Protein AF-A0A355C7C3-F1 (afdb_monomer)

Foldseek 3Di:
DDAAQDPPPLAAAFDVVQLVVQVVCCVPQPVDLQHHWYAAQAVVSRFYWDCDPPVDTHSQWTARFDFDFDADPVRDTDTDDGQRRHPPHDTDHPVPRDDPVSVSNVADDLDKDWPAKDKDKDWDDQVVVVVVVFRTKMKMKMKGRADMDDPPVVVVDNLVPQWDDPPPPDIDHRHRDPPPDDRDIDMDMDMDTDD

Nearest PDB structures (foldseek):
  5fq6-assembly2_B  TM=5.966E-01  e=3.558E-04  Bacteroides thetaiotaomicron
  5fq8-assembly1_B  TM=5.909E-01  e=5.155E-04  Bacteroides thetaiotaomicron
  5fq6-assembly2_I  TM=6.383E-01  e=1.151E-03  Bacteroides thetaiotaomicron
  5fq7-assembly1_D  TM=5.916E-01  e=1.151E-03  Bacteroides thetaiotaomicron
  8a9y-assembly1_I  TM=7.961E-01  e=2.377E-02  Bacteroides thetaiotaomicron VPI-5482

Secondary structure (DSSP, 8-state):
---BPPPTTSSSS--HHHHHHHHHTHHHHTS-SS---EE-SSGGGTPEEE-TTTSS-EEEEEE--EEEEEE-TTS-EEEEEEESSSTT---EEGGG---TT-TGGG-----EEEEEEEEEEEE--HHHHGGGT-SEEEEEEEEEEEEEEETTGGG---GGG-EEE-STT-EEET--SS--------EEEEEEEE-

Structure (mmCIF, N/CA/C/O backbone):
data_AF-A0A355C7C3-F1
#
_entry.id   AF-A0A355C7C3-F1
#
loop_
_atom_site.group_PDB
_atom_site.id
_atom_site.type_symbol
_atom_site.label_atom_id
_atom_site.label_alt_id
_atom_site.label_comp_id
_atom_site.label_asym_id
_atom_site.label_entity_id
_atom_site.label_seq_id
_atom_site.pdbx_PDB_ins_code
_atom_site.Cartn_x
_atom_site.Cartn_y
_atom_site.Cartn_z
_atom_site.occupancy
_atom_site.B_iso_or_equiv
_atom_site.auth_seq_id
_atom_site.auth_comp_id
_atom_site.auth_asym_id
_atom_site.auth_atom_id
_atom_site.pdbx_PDB_model_num
ATOM 1 N N . ASN A 1 1 ? 4.429 -3.741 -0.886 1.00 50.81 1 ASN A N 1
ATOM 2 C CA . ASN A 1 1 ? 5.100 -3.314 -2.133 1.00 50.81 1 ASN A CA 1
ATOM 3 C C . ASN A 1 1 ? 6.591 -3.566 -2.025 1.00 50.81 1 ASN A C 1
ATOM 5 O O . ASN A 1 1 ? 7.264 -2.782 -1.376 1.00 50.81 1 ASN A O 1
ATOM 9 N N . GLN A 1 2 ? 7.104 -4.678 -2.563 1.00 64.31 2 GLN A N 1
ATOM 10 C CA . GLN A 1 2 ? 8.558 -4.898 -2.608 1.00 64.31 2 GLN A CA 1
ATOM 11 C C . GLN A 1 2 ? 9.075 -4.421 -3.961 1.00 64.31 2 GLN A C 1
ATOM 13 O O . GLN A 1 2 ? 8.613 -4.917 -4.988 1.00 64.31 2 GLN A O 1
ATOM 18 N N . LEU A 1 3 ? 9.995 -3.464 -3.931 1.00 75.81 3 L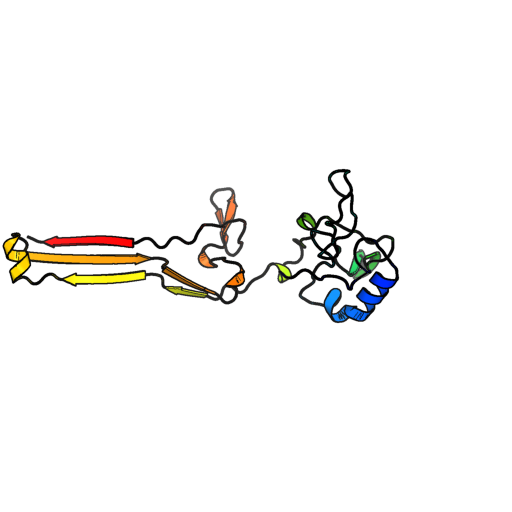EU A N 1
ATOM 19 C CA . LEU A 1 3 ? 10.804 -3.036 -5.068 1.00 75.81 3 LEU A CA 1
ATOM 20 C C . LEU A 1 3 ? 11.599 -4.208 -5.650 1.00 75.81 3 LEU A C 1
ATOM 22 O O . LEU A 1 3 ? 11.966 -5.125 -4.910 1.00 75.81 3 LEU A O 1
ATOM 26 N N . VAL A 1 4 ? 11.878 -4.169 -6.954 1.00 89.38 4 VAL A N 1
ATOM 27 C CA . VAL A 1 4 ? 12.807 -5.117 -7.574 1.00 89.38 4 VAL A CA 1
ATOM 28 C C . VAL A 1 4 ? 14.199 -4.507 -7.526 1.00 89.38 4 VAL A C 1
ATOM 30 O O . VAL A 1 4 ? 14.510 -3.582 -8.275 1.00 89.38 4 VAL A O 1
ATOM 33 N N . ILE A 1 5 ? 15.032 -5.030 -6.631 1.00 92.31 5 ILE A N 1
ATOM 34 C CA . ILE A 1 5 ? 16.433 -4.625 -6.535 1.00 92.31 5 ILE A CA 1
ATOM 35 C C . ILE A 1 5 ? 17.199 -5.354 -7.651 1.00 92.31 5 ILE A C 1
ATOM 37 O O . ILE A 1 5 ? 17.143 -6.587 -7.704 1.00 92.31 5 ILE A O 1
ATOM 41 N N . PRO A 1 6 ? 17.870 -4.632 -8.566 1.00 92.00 6 PRO A N 1
ATOM 42 C CA . PRO A 1 6 ? 18.713 -5.252 -9.578 1.00 92.00 6 PRO A CA 1
ATOM 43 C C . PRO A 1 6 ? 19.909 -5.964 -8.917 1.00 92.00 6 PRO A C 1
ATOM 45 O O . PRO A 1 6 ? 20.328 -5.566 -7.830 1.00 92.00 6 PRO A O 1
ATOM 48 N N . PRO A 1 7 ? 20.494 -6.990 -9.558 1.00 93.38 7 PRO A N 1
ATOM 49 C CA . PRO A 1 7 ? 21.712 -7.628 -9.069 1.00 93.38 7 PRO A CA 1
ATOM 50 C C . PRO A 1 7 ? 22.850 -6.631 -8.826 1.00 93.38 7 PRO A C 1
ATOM 52 O O . PRO A 1 7 ? 22.940 -5.596 -9.496 1.00 93.38 7 PRO A O 1
ATOM 55 N N . ASP A 1 8 ? 23.755 -6.986 -7.913 1.00 89.75 8 ASP A N 1
ATOM 56 C CA . ASP A 1 8 ? 24.929 -6.176 -7.591 1.00 89.75 8 ASP A CA 1
ATOM 57 C C . ASP A 1 8 ? 25.694 -5.772 -8.861 1.00 89.75 8 ASP A C 1
ATOM 59 O O . ASP A 1 8 ? 26.008 -6.595 -9.723 1.00 89.75 8 ASP A O 1
ATOM 63 N N . GLY A 1 9 ? 25.984 -4.475 -8.983 1.00 88.38 9 GLY A N 1
ATOM 64 C CA . GLY A 1 9 ? 26.670 -3.900 -10.144 1.00 88.38 9 GLY A CA 1
ATOM 65 C C . GLY A 1 9 ? 25.771 -3.539 -11.334 1.00 88.38 9 GLY A C 1
ATOM 66 O O . GLY A 1 9 ? 26.263 -2.908 -12.266 1.00 88.38 9 GLY A O 1
ATOM 67 N N . LEU A 1 10 ? 24.473 -3.869 -11.306 1.00 92.94 10 LEU A N 1
ATOM 68 C CA . LEU A 1 10 ? 23.498 -3.470 -12.338 1.00 92.94 10 LEU A CA 1
ATOM 69 C C . LEU A 1 10 ? 22.607 -2.283 -11.924 1.00 92.94 10 LEU A C 1
ATOM 71 O O . LEU A 1 10 ? 21.737 -1.862 -12.691 1.00 92.94 10 LEU A O 1
ATOM 75 N N . GLY A 1 11 ? 22.808 -1.746 -10.719 1.00 90.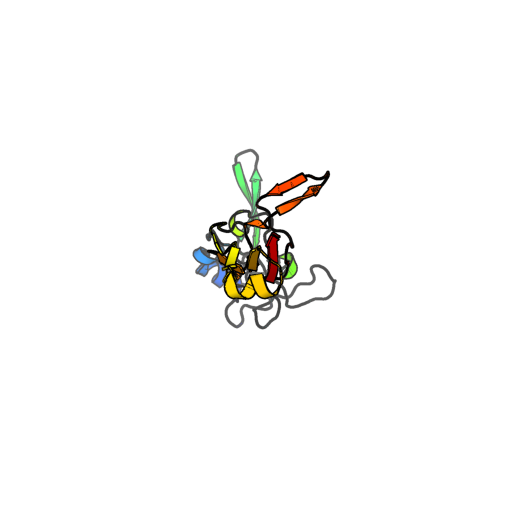62 11 GLY A N 1
ATOM 76 C CA . GLY A 1 11 ? 22.185 -0.509 -10.244 1.00 90.62 11 GLY A CA 1
ATOM 77 C C . GLY A 1 11 ? 22.973 0.750 -10.625 1.00 90.62 11 GLY A C 1
ATOM 78 O O . GLY A 1 11 ? 24.122 0.691 -11.064 1.00 90.62 11 GLY A O 1
ATOM 79 N N . GLY A 1 12 ? 22.364 1.917 -10.422 1.00 91.56 12 GLY A N 1
ATOM 80 C CA . GLY A 1 12 ? 23.038 3.213 -10.534 1.00 91.56 12 GLY A CA 1
ATOM 81 C C . GLY A 1 12 ? 23.012 3.837 -11.927 1.00 91.56 12 GLY A C 1
ATOM 82 O O . GLY A 1 12 ? 22.636 4.999 -12.045 1.00 91.56 12 GLY A O 1
ATOM 83 N N . ASN A 1 13 ? 23.361 3.097 -12.982 1.00 92.88 13 ASN A N 1
ATOM 84 C CA . ASN A 1 13 ? 23.416 3.623 -14.353 1.00 92.88 13 ASN A CA 1
ATOM 85 C C . ASN A 1 13 ? 22.854 2.631 -15.387 1.00 92.88 13 ASN A C 1
ATOM 87 O O . ASN A 1 13 ? 22.881 1.421 -15.144 1.00 92.88 13 ASN A O 1
ATOM 91 N N . PRO A 1 14 ? 22.376 3.114 -16.551 1.00 94.56 14 PRO A N 1
ATOM 92 C CA . PRO A 1 14 ? 21.970 2.238 -17.643 1.00 94.56 14 PRO A CA 1
ATOM 93 C C . PRO A 1 14 ? 23.138 1.392 -18.1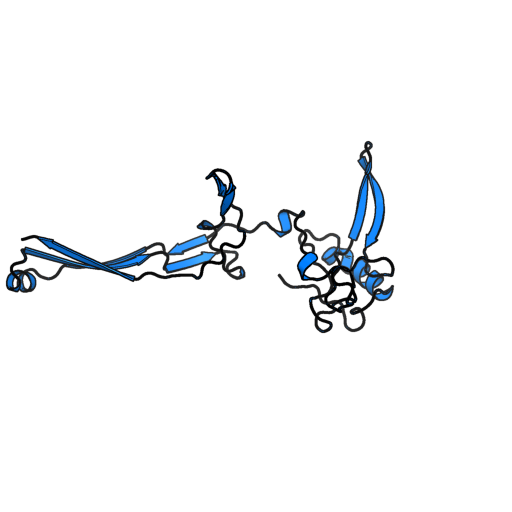56 1.00 94.56 14 PRO A C 1
ATOM 95 O O . PRO A 1 14 ? 24.272 1.861 -18.256 1.00 94.56 14 PRO A O 1
ATOM 98 N N . SER A 1 15 ? 22.859 0.144 -18.531 1.00 96.12 15 SER A N 1
ATOM 99 C CA . SER A 1 15 ? 23.856 -0.742 -19.134 1.00 96.12 15 SER A CA 1
ATOM 100 C C . SER A 1 15 ? 23.219 -1.829 -19.997 1.00 96.12 15 SER A C 1
ATOM 102 O O . SER A 1 15 ? 22.072 -2.228 -19.789 1.00 96.12 15 SER A O 1
ATOM 104 N N . ASN A 1 16 ? 23.983 -2.358 -20.956 1.00 96.81 16 ASN A N 1
ATOM 105 C CA . ASN A 1 16 ? 23.535 -3.512 -21.742 1.00 96.81 16 ASN A CA 1
ATOM 106 C C . ASN A 1 16 ? 23.381 -4.766 -20.868 1.00 96.81 16 ASN A C 1
ATOM 108 O O . ASN A 1 16 ? 22.451 -5.532 -21.074 1.00 96.81 16 ASN A O 1
ATOM 112 N N . ALA A 1 17 ? 24.219 -4.927 -19.839 1.00 96.69 17 ALA A N 1
ATOM 113 C CA . ALA A 1 17 ? 24.095 -6.032 -18.891 1.00 96.69 17 ALA A CA 1
ATOM 114 C C . ALA A 1 17 ? 22.775 -5.978 -18.102 1.00 96.69 17 ALA A C 1
ATOM 116 O O . ALA A 1 17 ? 22.152 -7.014 -17.873 1.00 96.69 17 ALA A O 1
ATOM 117 N N . LEU A 1 18 ? 22.311 -4.776 -17.734 1.00 96.38 18 LEU A N 1
ATOM 118 C CA . LEU A 1 18 ? 21.000 -4.594 -17.114 1.00 96.38 18 LEU A CA 1
ATOM 119 C C . LEU A 1 18 ? 19.872 -4.974 -18.080 1.00 96.38 18 LEU A C 1
ATOM 121 O O . LEU A 1 18 ? 18.968 -5.703 -17.680 1.00 96.38 18 LEU A O 1
ATOM 125 N N . ARG A 1 19 ? 19.952 -4.552 -19.349 1.00 96.25 19 ARG A N 1
ATOM 126 C CA . ARG A 1 19 ? 19.000 -4.974 -20.391 1.00 96.25 19 ARG A CA 1
ATOM 127 C C . ARG A 1 19 ? 18.946 -6.486 -20.534 1.00 96.25 19 ARG A C 1
ATOM 129 O O . ARG A 1 19 ? 17.859 -7.055 -20.539 1.00 96.25 19 ARG A O 1
ATOM 136 N N . ASP A 1 20 ? 20.097 -7.132 -20.647 1.00 97.12 20 ASP A N 1
ATOM 137 C CA . ASP A 1 20 ? 20.162 -8.578 -20.839 1.00 97.12 20 ASP A CA 1
ATOM 138 C C . ASP A 1 20 ? 19.590 -9.317 -19.625 1.00 97.12 20 ASP A C 1
ATOM 140 O O . ASP A 1 20 ? 18.855 -10.289 -19.787 1.00 97.12 20 ASP A O 1
ATOM 144 N N . TRP A 1 21 ? 19.834 -8.811 -18.412 1.00 96.56 21 TRP A N 1
ATOM 145 C CA . TRP A 1 21 ? 19.204 -9.330 -17.201 1.00 96.56 21 TRP A CA 1
ATOM 146 C C . TRP A 1 21 ? 17.683 -9.131 -17.201 1.00 96.56 21 TRP A C 1
ATOM 148 O O . TRP A 1 21 ? 16.952 -10.073 -16.894 1.00 96.56 21 TRP A O 1
ATOM 158 N N . VAL A 1 22 ? 17.188 -7.950 -17.580 1.00 95.94 22 VAL A N 1
ATOM 159 C CA . VAL A 1 22 ? 15.746 -7.679 -17.678 1.00 95.94 22 VAL A CA 1
ATOM 160 C C . VAL A 1 22 ? 15.080 -8.636 -18.665 1.00 95.94 22 VAL A C 1
ATOM 162 O O . VAL A 1 22 ? 14.062 -9.242 -18.339 1.00 95.94 22 VAL A O 1
ATOM 165 N N . VAL A 1 23 ? 15.671 -8.817 -19.848 1.00 95.75 23 VAL A N 1
ATOM 166 C CA . VAL A 1 23 ? 15.155 -9.719 -20.888 1.00 95.75 23 VAL A CA 1
ATOM 167 C C . VAL A 1 23 ? 15.220 -11.179 -20.435 1.00 95.75 23 VAL A C 1
ATOM 169 O O . VAL A 1 23 ? 14.262 -11.922 -20.634 1.00 95.75 23 VAL A O 1
ATOM 172 N N . ALA A 1 24 ? 16.299 -11.591 -19.764 1.00 96.75 24 ALA A N 1
ATOM 173 C CA . ALA A 1 24 ? 16.417 -12.934 -19.196 1.00 96.75 24 ALA A CA 1
ATOM 174 C C . ALA A 1 24 ? 15.372 -13.222 -18.102 1.00 96.75 24 ALA A C 1
ATOM 176 O O . ALA A 1 24 ? 15.080 -14.382 -17.828 1.00 96.75 24 ALA A O 1
ATOM 177 N N . ASN A 1 25 ? 14.795 -12.179 -17.497 1.00 95.56 25 ASN A N 1
ATOM 178 C CA . ASN A 1 25 ? 13.756 -12.266 -16.470 1.00 95.56 25 ASN A CA 1
ATOM 179 C C . ASN A 1 25 ? 12.411 -11.687 -16.954 1.00 95.56 25 ASN A C 1
ATOM 181 O O . ASN A 1 25 ? 11.589 -11.258 -16.140 1.00 95.56 25 ASN A O 1
ATOM 185 N N . ALA A 1 26 ? 12.170 -11.670 -18.271 1.00 93.88 26 ALA A N 1
ATOM 186 C CA . ALA A 1 26 ? 11.008 -11.017 -18.872 1.00 93.88 26 ALA A CA 1
ATOM 187 C C . ALA A 1 26 ? 9.668 -11.539 -18.333 1.00 93.88 26 ALA A C 1
ATOM 189 O O . ALA A 1 26 ? 8.758 -10.742 -18.119 1.00 93.88 26 ALA A O 1
ATOM 190 N N . ASP A 1 27 ? 9.553 -12.834 -18.030 1.00 93.00 27 ASP A N 1
ATOM 191 C CA . ASP A 1 27 ? 8.328 -13.414 -17.459 1.00 93.00 27 ASP A CA 1
ATOM 192 C C . ASP A 1 27 ? 7.938 -12.759 -16.125 1.00 93.00 27 ASP A C 1
ATOM 194 O O . ASP A 1 27 ? 6.761 -12.538 -15.845 1.00 93.00 27 ASP A O 1
ATOM 198 N N . ALA A 1 28 ? 8.932 -12.404 -15.307 1.00 90.12 28 ALA A N 1
ATOM 199 C CA . ALA A 1 28 ? 8.718 -11.795 -14.000 1.00 90.12 28 ALA A CA 1
ATOM 200 C C . ALA A 1 28 ? 8.646 -10.262 -14.049 1.00 90.12 28 ALA A C 1
ATOM 202 O O . ALA A 1 28 ? 8.030 -9.662 -13.169 1.00 90.12 28 ALA A O 1
ATOM 203 N N . LEU A 1 29 ? 9.293 -9.630 -15.034 1.00 90.94 29 LEU A N 1
ATOM 204 C CA . LEU A 1 29 ? 9.489 -8.175 -15.074 1.00 90.94 29 LEU A CA 1
ATOM 205 C C . LEU A 1 29 ? 8.655 -7.453 -16.136 1.00 90.94 29 LEU A C 1
ATOM 207 O O . LEU A 1 29 ? 8.331 -6.286 -15.943 1.00 90.94 29 LEU A O 1
ATOM 211 N N . ILE A 1 30 ? 8.316 -8.124 -17.239 1.00 90.62 30 ILE A N 1
ATOM 212 C CA . ILE A 1 30 ? 7.638 -7.535 -18.404 1.00 90.62 30 ILE A CA 1
ATOM 213 C C . ILE A 1 30 ? 6.272 -8.194 -18.625 1.00 90.62 30 ILE A C 1
ATOM 215 O O . ILE A 1 30 ? 5.271 -7.497 -18.745 1.00 90.62 30 ILE A O 1
ATOM 219 N N . PHE A 1 31 ? 6.206 -9.527 -18.654 1.00 89.25 31 PHE A N 1
ATOM 220 C CA . PHE A 1 31 ? 4.977 -10.284 -18.951 1.00 89.25 31 PHE A CA 1
ATOM 221 C C . PHE A 1 31 ? 4.150 -10.630 -17.703 1.00 89.25 31 PHE A C 1
ATOM 223 O O . PHE A 1 31 ? 3.266 -11.483 -17.743 1.00 89.25 31 PHE A O 1
ATOM 230 N N . THR A 1 32 ? 4.444 -9.973 -16.583 1.00 84.44 32 THR A N 1
ATOM 231 C CA . THR A 1 32 ? 3.767 -10.181 -15.304 1.00 84.44 32 THR A CA 1
ATOM 232 C C . THR A 1 32 ? 2.481 -9.358 -15.204 1.00 84.44 32 THR A C 1
ATOM 234 O O . THR A 1 32 ? 2.432 -8.205 -15.628 1.00 84.44 32 THR A O 1
ATOM 237 N N . ASN A 1 33 ? 1.461 -9.905 -14.537 1.00 80.31 33 ASN A N 1
ATOM 238 C CA . ASN A 1 33 ? 0.247 -9.159 -14.165 1.00 80.31 33 ASN A CA 1
ATOM 239 C C . ASN A 1 33 ? 0.450 -8.276 -12.918 1.00 80.31 33 ASN A C 1
ATOM 241 O O . ASN A 1 33 ? -0.443 -7.548 -12.500 1.00 80.31 33 ASN A O 1
ATOM 245 N N . ASN A 1 34 ? 1.630 -8.338 -12.295 1.00 78.75 34 ASN A N 1
ATOM 246 C CA . ASN A 1 34 ? 2.008 -7.486 -11.172 1.00 78.75 34 ASN A CA 1
ATOM 247 C C . ASN A 1 34 ? 3.321 -6.761 -11.505 1.00 78.75 34 ASN A C 1
ATOM 249 O O . ASN A 1 34 ? 4.365 -7.123 -10.951 1.00 78.75 34 ASN A O 1
ATOM 253 N N . PRO A 1 35 ? 3.299 -5.799 -12.448 1.00 81.12 35 PRO A N 1
ATOM 254 C CA . PRO A 1 35 ? 4.494 -5.086 -12.870 1.00 81.12 35 PRO A CA 1
ATOM 255 C C . PRO A 1 35 ? 5.063 -4.294 -11.698 1.00 81.12 35 PRO A C 1
ATOM 257 O O . PRO A 1 35 ? 4.355 -3.550 -11.014 1.00 81.12 35 PRO A O 1
ATOM 260 N N . ARG A 1 36 ? 6.364 -4.454 -11.463 1.00 83.69 36 ARG A N 1
ATOM 261 C CA . ARG A 1 36 ? 7.077 -3.748 -10.400 1.00 83.69 36 ARG A CA 1
ATOM 262 C C . ARG A 1 36 ? 8.258 -2.991 -10.984 1.00 83.69 36 ARG A C 1
ATOM 264 O O . ARG A 1 36 ? 8.988 -3.561 -11.793 1.00 83.69 36 ARG A O 1
ATOM 271 N N . PRO A 1 37 ? 8.466 -1.732 -10.573 1.00 89.06 37 PRO A N 1
ATOM 272 C CA . PRO A 1 37 ? 9.607 -0.978 -11.046 1.00 89.06 37 PRO A CA 1
ATOM 273 C C . PRO A 1 37 ? 10.908 -1.590 -10.512 1.00 89.06 37 PRO A C 1
ATOM 275 O O . PRO A 1 37 ? 10.966 -2.097 -9.385 1.00 89.06 37 PRO A O 1
ATOM 278 N N . VAL A 1 38 ? 11.945 -1.522 -11.341 1.00 92.75 38 VAL A N 1
ATOM 279 C CA . VAL A 1 38 ? 13.309 -1.943 -11.022 1.00 92.75 38 VAL A CA 1
ATOM 280 C C . VAL A 1 38 ? 14.095 -0.738 -10.506 1.00 92.75 38 VAL A C 1
ATOM 282 O O . VAL A 1 38 ? 14.036 0.346 -11.093 1.00 92.75 38 VAL A O 1
ATOM 285 N N . GLY A 1 39 ? 14.825 -0.939 -9.409 1.00 93.00 39 GLY A N 1
ATOM 286 C CA . GLY A 1 39 ? 15.569 0.083 -8.670 1.00 93.00 39 GLY A CA 1
ATOM 287 C C . GLY A 1 39 ? 14.887 0.475 -7.358 1.00 93.00 39 GLY A C 1
ATOM 288 O O . GLY A 1 39 ? 13.943 -0.176 -6.901 1.00 93.00 39 GLY A O 1
ATOM 289 N N . GLY A 1 40 ? 15.333 1.577 -6.754 1.00 91.44 40 GLY A N 1
ATOM 290 C CA . GLY A 1 40 ? 14.730 2.060 -5.519 1.00 91.44 40 GLY A CA 1
ATOM 291 C C . GLY A 1 40 ? 15.112 3.483 -5.116 1.00 91.44 40 GLY A C 1
ATOM 292 O O . GLY A 1 40 ? 15.789 4.185 -5.861 1.00 91.44 40 GLY A O 1
ATOM 293 N N . PRO A 1 41 ? 14.669 3.918 -3.922 1.00 90.75 41 PRO A N 1
ATOM 294 C CA . PRO A 1 41 ? 14.825 5.294 -3.448 1.00 90.75 41 PRO A CA 1
ATOM 295 C C . PRO A 1 41 ? 16.259 5.660 -3.040 1.00 90.75 41 PRO A C 1
ATOM 297 O O . PRO A 1 41 ? 16.519 6.814 -2.715 1.00 90.75 41 PRO A O 1
ATOM 300 N N . THR A 1 42 ? 17.175 4.691 -2.991 1.00 90.81 42 THR A N 1
ATOM 301 C CA . THR A 1 42 ? 18.587 4.911 -2.655 1.00 90.81 42 THR A CA 1
ATOM 302 C C . THR A 1 42 ? 19.478 3.971 -3.478 1.00 90.81 42 THR A C 1
ATOM 304 O O . THR A 1 42 ? 18.985 2.949 -3.974 1.00 90.81 42 THR A O 1
ATOM 307 N N . PRO A 1 43 ? 20.796 4.245 -3.571 1.00 90.44 43 PRO A N 1
ATOM 308 C CA . PRO A 1 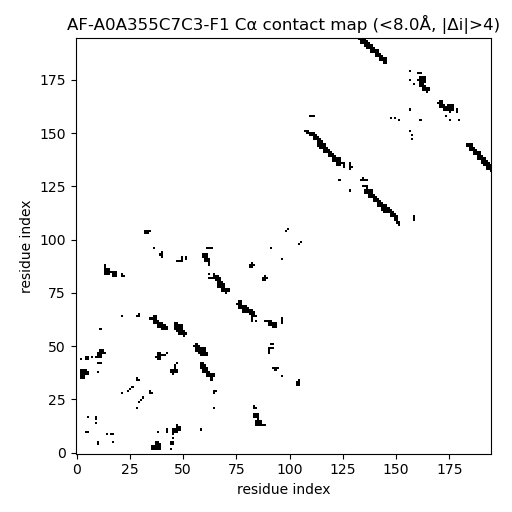43 ? 21.757 3.327 -4.183 1.00 90.44 43 PRO A CA 1
ATOM 309 C C . PRO A 1 43 ? 21.716 1.902 -3.614 1.00 90.44 43 PRO A C 1
ATOM 311 O O . PRO A 1 43 ? 21.845 0.949 -4.377 1.00 90.44 43 PRO A O 1
ATOM 314 N N . ASP A 1 44 ? 21.466 1.744 -2.309 1.00 89.31 44 ASP A N 1
ATOM 315 C CA . ASP A 1 44 ? 21.395 0.432 -1.641 1.00 89.31 44 ASP A CA 1
ATOM 316 C C . ASP A 1 44 ? 20.215 -0.421 -2.134 1.00 89.31 44 ASP A C 1
ATOM 318 O O . ASP A 1 44 ? 20.250 -1.646 -2.063 1.00 89.31 44 ASP A O 1
ATOM 322 N N . PHE A 1 45 ? 19.171 0.220 -2.667 1.00 88.56 45 PHE A N 1
ATOM 323 C CA . PHE A 1 45 ? 18.045 -0.450 -3.325 1.00 88.56 45 PHE A CA 1
ATOM 324 C C . PHE A 1 45 ? 18.213 -0.515 -4.852 1.00 88.56 45 PHE A C 1
ATOM 326 O O . PHE A 1 45 ? 17.251 -0.783 -5.572 1.00 88.56 45 PHE A O 1
ATOM 333 N N . GLY A 1 46 ? 19.418 -0.250 -5.363 1.00 91.62 46 GLY A N 1
ATOM 334 C CA . GLY A 1 46 ? 19.717 -0.202 -6.793 1.00 91.62 46 GLY A CA 1
ATOM 335 C C . GLY A 1 46 ? 19.127 1.015 -7.505 1.00 91.62 46 GLY A C 1
ATOM 336 O O . GLY A 1 46 ? 18.835 0.937 -8.695 1.00 91.62 46 GLY A O 1
ATOM 337 N N . GLY A 1 47 ? 18.924 2.123 -6.787 1.00 93.38 47 GLY A N 1
ATOM 338 C CA . GLY A 1 47 ? 18.448 3.384 -7.351 1.00 93.38 47 GLY A CA 1
ATOM 339 C C . GLY A 1 47 ? 19.339 3.894 -8.483 1.00 93.38 47 GLY A C 1
ATOM 340 O O . GLY A 1 47 ? 20.567 3.911 -8.378 1.00 93.38 47 GLY A O 1
ATOM 341 N N . TYR A 1 48 ? 18.709 4.303 -9.579 1.00 94.19 48 TYR A N 1
ATOM 342 C CA . TYR A 1 48 ? 19.376 4.821 -10.770 1.00 94.19 48 TYR A CA 1
ATOM 343 C C . TYR A 1 48 ? 19.519 6.337 -10.713 1.00 94.19 48 TYR A C 1
ATOM 345 O O . TYR A 1 48 ? 18.671 7.033 -10.149 1.00 94.19 48 TYR A O 1
ATOM 353 N N . TYR A 1 49 ? 20.581 6.855 -11.322 1.00 91.88 49 TYR A N 1
ATOM 354 C CA . TYR A 1 49 ? 20.744 8.288 -11.498 1.00 91.88 49 TYR A CA 1
ATOM 355 C C . TYR A 1 49 ? 19.594 8.864 -12.334 1.00 91.88 49 TYR A C 1
ATOM 357 O O . TYR A 1 49 ? 19.270 8.347 -13.404 1.00 91.88 49 TYR A O 1
ATOM 365 N N . ASN A 1 50 ? 18.990 9.945 -11.853 1.00 89.19 50 ASN A N 1
ATOM 366 C CA . ASN A 1 50 ? 18.007 10.728 -12.589 1.00 89.19 50 ASN A CA 1
ATOM 367 C C . ASN A 1 50 ? 18.055 12.202 -12.157 1.00 89.19 50 ASN A C 1
ATOM 369 O O . ASN A 1 50 ? 18.429 12.511 -11.027 1.00 89.19 50 ASN A O 1
ATOM 373 N N . ASP A 1 51 ? 17.650 13.104 -13.048 1.00 85.38 51 ASP A N 1
ATOM 374 C CA . ASP A 1 51 ? 17.577 14.557 -12.834 1.00 85.38 51 ASP A CA 1
ATOM 375 C C . ASP A 1 51 ? 16.174 15.130 -13.133 1.00 85.38 51 ASP A C 1
ATOM 377 O O . ASP A 1 51 ? 15.987 16.343 -13.241 1.00 85.38 51 ASP A O 1
ATOM 381 N N . PHE A 1 52 ? 15.170 14.249 -13.207 1.00 74.19 52 PHE A N 1
ATOM 382 C CA . PHE A 1 52 ? 13.868 14.455 -13.855 1.00 74.19 52 PHE A CA 1
ATOM 383 C C . PHE A 1 52 ? 13.036 15.646 -13.341 1.00 74.19 52 PHE A C 1
ATOM 385 O O . PHE A 1 52 ? 12.112 16.073 -14.031 1.00 74.19 52 PHE A O 1
ATOM 392 N N . TYR A 1 53 ? 13.289 16.151 -12.125 1.00 66.50 53 TYR A N 1
ATOM 393 C CA . TYR A 1 53 ? 12.380 17.104 -11.466 1.00 66.50 53 TYR A CA 1
ATOM 394 C C . TYR A 1 53 ? 13.050 18.303 -10.789 1.00 66.50 53 TYR A C 1
ATOM 396 O O . TYR A 1 53 ? 12.533 19.416 -10.847 1.00 66.50 53 TYR A O 1
ATOM 404 N N . THR A 1 54 ? 14.179 18.102 -10.112 1.00 62.28 54 THR A N 1
ATOM 405 C CA . THR A 1 54 ? 14.806 19.148 -9.285 1.00 62.28 54 THR A CA 1
ATOM 406 C C . THR A 1 54 ? 15.954 19.860 -9.999 1.00 62.28 54 THR A C 1
ATOM 408 O O . THR A 1 54 ? 16.455 20.857 -9.482 1.00 62.28 54 THR A O 1
ATOM 411 N N . GLY A 1 55 ? 16.411 19.338 -11.147 1.00 68.69 55 GLY A N 1
ATOM 412 C CA . GLY A 1 55 ? 17.689 19.722 -11.756 1.00 68.69 55 GLY A CA 1
ATOM 413 C C . GLY A 1 55 ? 18.910 19.319 -10.915 1.00 68.69 55 GLY A C 1
ATOM 414 O O . GLY A 1 55 ? 20.037 19.672 -11.254 1.00 68.69 55 GLY A O 1
ATOM 415 N N . ILE A 1 56 ? 18.695 18.592 -9.814 1.00 73.69 56 ILE A N 1
ATOM 416 C CA . ILE A 1 56 ? 19.727 18.046 -8.938 1.00 73.69 56 ILE A CA 1
ATOM 417 C C . ILE A 1 56 ? 19.687 16.534 -9.119 1.00 73.69 56 ILE A C 1
ATOM 419 O O . ILE A 1 56 ? 18.721 15.885 -8.723 1.00 73.69 56 ILE A O 1
ATOM 423 N N . GLY A 1 57 ? 20.735 15.984 -9.726 1.00 83.12 57 GLY A N 1
ATOM 424 C CA . GLY A 1 57 ? 20.834 14.549 -9.956 1.00 83.12 57 GLY A CA 1
ATOM 425 C C . GLY A 1 57 ? 20.856 13.749 -8.653 1.00 83.12 57 GLY A C 1
ATOM 426 O O . GLY A 1 57 ? 21.647 14.053 -7.757 1.00 83.12 57 GLY A O 1
ATOM 427 N N . ALA A 1 58 ? 20.022 12.716 -8.566 1.00 88.75 58 ALA A N 1
ATOM 428 C CA . ALA A 1 58 ? 19.935 11.812 -7.423 1.00 88.75 58 ALA A CA 1
ATOM 429 C C . ALA A 1 58 ? 19.880 10.345 -7.872 1.00 88.75 58 ALA A C 1
ATOM 431 O O . ALA A 1 58 ? 19.444 10.028 -8.976 1.00 88.75 58 ALA A O 1
ATOM 432 N N . TYR A 1 59 ? 20.333 9.446 -6.997 1.00 92.50 59 TYR A N 1
ATOM 433 C CA . TYR A 1 59 ? 20.305 7.992 -7.201 1.00 92.50 59 TYR A CA 1
ATOM 434 C C . TYR A 1 59 ? 19.086 7.362 -6.509 1.00 92.50 59 TYR A C 1
ATOM 436 O O . TYR A 1 59 ? 19.206 6.432 -5.712 1.00 92.50 59 T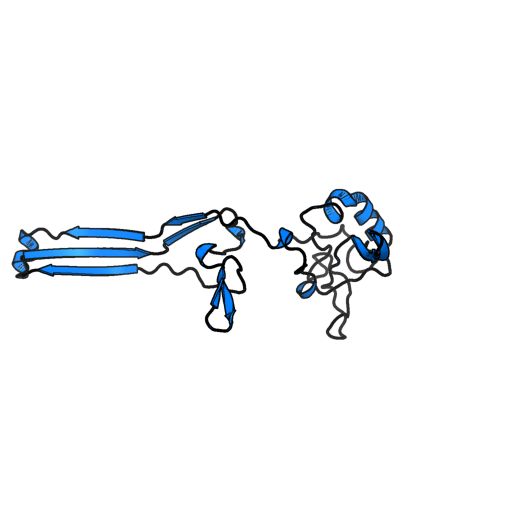YR A O 1
ATOM 444 N N . ASP A 1 60 ? 17.910 7.920 -6.778 1.00 91.56 60 ASP A N 1
ATOM 445 C CA . ASP A 1 60 ? 16.604 7.466 -6.285 1.00 91.56 60 ASP A CA 1
ATOM 446 C C . ASP A 1 60 ? 15.673 7.037 -7.435 1.00 91.56 60 ASP A C 1
ATOM 448 O O . ASP A 1 60 ? 14.448 6.969 -7.290 1.00 91.56 60 ASP A O 1
ATOM 452 N N . GLY A 1 61 ? 16.263 6.790 -8.606 1.00 92.19 61 GLY A N 1
ATOM 453 C CA . GLY A 1 61 ? 15.561 6.481 -9.835 1.00 92.19 61 GLY A CA 1
ATOM 454 C C . GLY A 1 61 ? 15.139 5.023 -9.921 1.00 92.19 61 GLY A C 1
ATOM 455 O O . GLY A 1 61 ? 15.833 4.104 -9.489 1.00 92.19 61 GLY A O 1
ATOM 456 N N . THR A 1 62 ? 14.000 4.816 -10.561 1.00 93.00 62 THR A N 1
ATOM 457 C CA . THR A 1 62 ? 13.451 3.508 -10.902 1.00 93.00 62 THR A CA 1
ATOM 458 C C . THR A 1 62 ? 12.911 3.541 -12.323 1.00 93.00 62 THR A C 1
ATOM 460 O O . THR A 1 62 ? 12.595 4.612 -12.844 1.00 93.00 62 THR A O 1
ATOM 463 N N . PHE A 1 63 ? 12.778 2.384 -12.959 1.00 92.12 63 PHE A N 1
ATOM 464 C CA . PHE A 1 63 ? 12.142 2.278 -14.270 1.00 92.12 63 PHE A CA 1
ATOM 465 C C . PHE A 1 63 ? 11.205 1.075 -14.318 1.00 92.12 63 PHE A C 1
ATOM 467 O O . PHE A 1 63 ? 11.408 0.091 -13.610 1.00 92.12 63 PHE A O 1
ATOM 474 N N . ALA A 1 64 ? 10.168 1.159 -15.148 1.00 90.44 64 ALA A N 1
ATOM 475 C CA . ALA A 1 64 ? 9.280 0.039 -15.435 1.00 90.44 64 ALA A CA 1
ATOM 476 C C . ALA A 1 64 ? 9.760 -0.668 -16.716 1.00 90.44 64 ALA A C 1
ATOM 478 O O . ALA A 1 64 ? 9.750 -0.033 -17.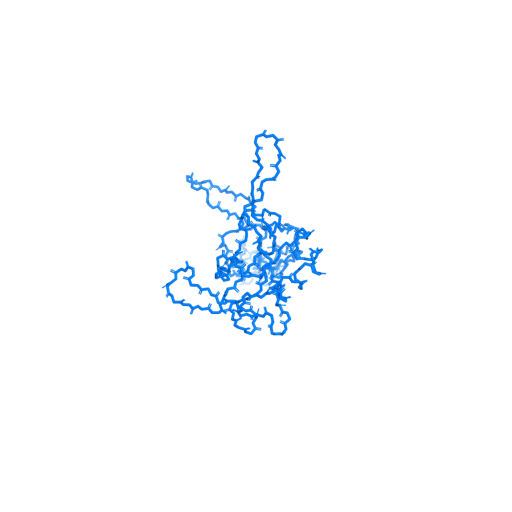777 1.00 90.44 64 ALA A O 1
ATOM 479 N N . PRO A 1 65 ? 10.202 -1.935 -16.644 1.00 92.06 65 PRO A N 1
ATOM 480 C CA . PRO A 1 65 ? 10.613 -2.687 -17.822 1.00 92.06 65 PRO A CA 1
ATOM 481 C C . PRO A 1 65 ? 9.490 -2.836 -18.848 1.00 92.06 65 PRO A C 1
ATOM 483 O O . PRO A 1 65 ? 8.360 -3.162 -18.493 1.00 92.06 65 PRO A O 1
ATOM 486 N N . GLY A 1 66 ? 9.803 -2.635 -20.128 1.00 91.31 66 GLY A N 1
ATOM 487 C CA . GLY A 1 66 ? 8.847 -2.859 -21.211 1.00 91.31 66 GLY A CA 1
ATOM 488 C C . GLY A 1 66 ? 9.113 -1.998 -22.438 1.00 91.31 66 GLY A C 1
ATOM 489 O O . GLY A 1 66 ? 10.257 -1.651 -22.741 1.00 91.31 66 GLY A O 1
ATOM 490 N N . VAL A 1 67 ? 8.037 -1.658 -23.145 1.00 90.81 67 VAL A N 1
ATOM 491 C CA . VAL A 1 67 ? 8.068 -0.835 -24.355 1.00 90.81 67 VAL A CA 1
ATOM 492 C C . VAL A 1 67 ? 7.036 0.284 -24.281 1.00 90.81 67 VAL A C 1
ATOM 494 O O . VAL A 1 67 ? 5.930 0.098 -23.780 1.00 90.81 67 VAL A O 1
ATOM 497 N N . TYR A 1 68 ? 7.393 1.444 -24.820 1.00 88.62 68 TYR A N 1
ATOM 498 C CA . TYR A 1 68 ? 6.476 2.545 -25.076 1.00 88.62 68 TYR A CA 1
ATOM 499 C C . TYR A 1 68 ? 6.029 2.491 -26.529 1.00 88.62 68 TYR A C 1
ATOM 501 O O . TYR A 1 68 ? 6.854 2.369 -27.436 1.00 88.62 68 TYR A O 1
ATOM 509 N N . GLY A 1 69 ? 4.733 2.639 -26.752 1.00 91.00 69 GLY A N 1
ATOM 510 C CA . GLY A 1 69 ? 4.146 2.676 -28.080 1.00 91.00 69 GLY A CA 1
ATOM 511 C C . GLY A 1 69 ? 2.659 2.974 -28.016 1.00 91.00 69 GLY A C 1
ATOM 512 O O . GLY A 1 69 ? 2.107 3.233 -26.946 1.00 91.00 69 GLY A O 1
ATOM 513 N N . TYR A 1 70 ? 2.022 2.950 -29.173 1.00 92.19 70 TYR A N 1
ATOM 514 C CA . TYR A 1 70 ? 0.590 3.172 -29.323 1.00 92.19 70 TYR A CA 1
ATOM 515 C C . TYR A 1 70 ? 0.044 2.259 -30.415 1.00 92.19 70 TYR A C 1
ATOM 517 O O . TYR A 1 70 ? 0.795 1.774 -31.257 1.00 92.19 70 TYR A O 1
ATOM 525 N N . TYR A 1 71 ? -1.261 2.014 -30.393 1.00 93.50 71 TYR A N 1
ATOM 526 C CA . TYR A 1 71 ? -1.935 1.309 -31.476 1.00 93.50 71 TYR A CA 1
ATOM 527 C C . TYR A 1 71 ? -2.428 2.322 -32.510 1.00 93.50 71 TYR A C 1
ATOM 529 O O . TYR A 1 71 ? -2.987 3.353 -32.134 1.00 93.50 71 TYR A O 1
ATOM 537 N N . ASP A 1 72 ? -2.186 2.053 -33.791 1.00 94.50 72 ASP A N 1
ATOM 538 C CA . ASP A 1 72 ? -2.761 2.834 -34.888 1.00 94.50 72 ASP A CA 1
ATOM 539 C C . ASP A 1 72 ? -4.261 2.524 -35.083 1.00 94.50 72 ASP A C 1
ATOM 541 O O . ASP A 1 72 ? -4.816 1.611 -34.464 1.00 94.50 72 ASP A O 1
ATOM 545 N N . ASP A 1 73 ? -4.925 3.260 -35.980 1.00 94.88 73 ASP A N 1
ATOM 546 C CA . ASP A 1 73 ? -6.351 3.066 -36.298 1.00 94.88 73 ASP A CA 1
ATOM 547 C C . ASP A 1 73 ? -6.665 1.671 -36.877 1.00 94.88 73 ASP A C 1
ATOM 549 O O . ASP A 1 73 ? -7.823 1.257 -36.929 1.00 94.88 73 ASP A O 1
ATOM 553 N N . SER A 1 74 ? -5.643 0.939 -37.329 1.00 94.50 74 SER A N 1
ATOM 554 C CA . SER A 1 74 ? -5.751 -0.428 -37.850 1.00 94.50 74 SER A CA 1
ATOM 555 C C . SER A 1 74 ? -5.474 -1.493 -36.781 1.00 94.50 74 SER A C 1
ATOM 557 O O . SER A 1 74 ? -5.544 -2.685 -37.080 1.00 94.50 74 SER A O 1
ATOM 559 N N . GLY A 1 75 ? -5.185 -1.090 -35.539 1.00 93.19 75 GLY A N 1
ATOM 560 C CA . GLY A 1 75 ? -4.888 -1.983 -34.424 1.00 93.19 75 GLY A CA 1
ATOM 561 C C . GLY A 1 75 ? -3.465 -2.548 -34.425 1.00 93.19 75 GLY A C 1
ATOM 562 O O . GLY A 1 75 ? -3.198 -3.492 -33.682 1.00 93.19 75 GLY A O 1
ATOM 563 N N . ASN A 1 76 ? -2.540 -1.996 -35.216 1.00 94.19 76 ASN A N 1
ATOM 564 C CA . ASN A 1 76 ? -1.132 -2.386 -35.164 1.00 94.19 76 ASN A CA 1
ATOM 565 C C . ASN A 1 76 ? -0.414 -1.611 -34.062 1.00 94.19 76 ASN A C 1
ATOM 567 O O . ASN A 1 76 ? -0.544 -0.391 -33.964 1.00 94.19 76 ASN A O 1
ATOM 571 N N . PHE A 1 77 ? 0.389 -2.309 -33.261 1.00 92.00 77 PHE A N 1
ATOM 572 C CA . PHE A 1 77 ? 1.247 -1.655 -32.281 1.00 92.00 77 PHE A CA 1
ATOM 573 C C . PHE A 1 77 ? 2.446 -0.996 -32.971 1.00 92.00 77 PHE A C 1
ATOM 575 O O . PHE A 1 77 ? 3.252 -1.666 -33.619 1.00 92.00 77 PHE A O 1
ATOM 582 N N . ILE A 1 78 ? 2.586 0.312 -32.788 1.00 95.19 78 ILE A N 1
ATOM 583 C CA . ILE A 1 78 ? 3.721 1.109 -33.235 1.00 95.19 78 ILE A CA 1
ATOM 584 C C . ILE A 1 78 ? 4.645 1.340 -32.040 1.00 95.19 78 ILE A C 1
ATOM 586 O O . ILE A 1 78 ? 4.288 2.020 -31.075 1.00 95.19 78 ILE A O 1
ATOM 590 N N . LEU A 1 79 ? 5.847 0.764 -32.111 1.00 93.50 79 LEU A N 1
ATOM 591 C CA . LEU A 1 79 ? 6.888 0.931 -31.101 1.00 93.50 79 LEU A CA 1
ATOM 592 C C . LEU A 1 79 ? 7.492 2.337 -31.187 1.00 93.50 79 LEU A C 1
ATOM 594 O O . LEU A 1 79 ? 8.025 2.731 -32.222 1.00 93.50 79 LEU A O 1
ATOM 598 N N . THR A 1 80 ? 7.481 3.055 -30.069 1.00 92.69 80 THR A N 1
ATOM 599 C CA . THR A 1 80 ? 8.161 4.346 -29.920 1.00 92.69 80 THR A CA 1
ATOM 600 C C . THR A 1 80 ? 9.545 4.169 -29.308 1.00 92.69 80 THR A C 1
ATOM 602 O O . THR A 1 80 ? 10.502 4.801 -29.749 1.00 92.69 80 THR A O 1
ATOM 605 N N . LYS A 1 81 ? 9.658 3.346 -28.257 1.00 91.31 81 LYS A N 1
ATOM 606 C CA . LYS A 1 81 ? 10.887 3.226 -27.463 1.00 91.31 81 LYS A CA 1
ATOM 607 C C . LYS A 1 81 ? 10.909 1.950 -26.623 1.00 91.31 81 LYS A C 1
ATOM 609 O O . LYS A 1 81 ? 9.895 1.567 -26.048 1.00 91.31 81 LYS A O 1
ATOM 614 N N . GLU A 1 82 ? 12.085 1.349 -26.478 1.00 92.81 82 GLU A N 1
ATOM 615 C CA . GLU A 1 82 ? 12.343 0.300 -25.485 1.00 92.81 82 GLU A CA 1
ATOM 616 C C . GLU A 1 82 ? 12.753 0.906 -24.133 1.00 92.81 82 GLU A C 1
ATOM 618 O O . GLU A 1 82 ? 13.467 1.909 -24.079 1.00 92.81 82 GLU A O 1
ATOM 623 N N . ASN A 1 83 ? 12.317 0.292 -23.034 1.00 93.81 83 ASN A N 1
ATOM 624 C CA . ASN A 1 83 ? 12.623 0.721 -21.670 1.00 93.81 83 ASN A CA 1
ATOM 625 C C . ASN A 1 83 ? 13.185 -0.440 -20.846 1.00 93.81 83 ASN A C 1
ATOM 627 O O . ASN A 1 83 ? 12.592 -0.861 -19.856 1.00 93.81 83 ASN A O 1
ATOM 631 N N . LEU A 1 84 ? 14.294 -1.018 -21.307 1.00 95.06 84 LEU A N 1
ATOM 632 C CA . LEU A 1 84 ? 14.796 -2.301 -20.806 1.00 95.06 84 LEU A CA 1
ATOM 633 C C . LEU A 1 84 ? 15.996 -2.178 -19.855 1.00 95.06 84 LEU A C 1
ATOM 635 O O . LEU A 1 84 ? 16.457 -3.189 -19.346 1.00 95.06 84 LEU A O 1
ATOM 639 N N . GLY A 1 85 ? 16.498 -0.974 -19.582 1.00 93.75 85 GLY A N 1
ATOM 640 C CA . GLY A 1 85 ? 17.633 -0.729 -18.682 1.00 93.75 85 GLY A CA 1
ATOM 641 C C . GLY A 1 85 ? 18.942 -0.339 -19.381 1.00 93.75 85 GLY A C 1
ATOM 642 O O . GLY A 1 85 ? 19.895 0.065 -18.721 1.00 93.75 85 GLY A O 1
ATOM 643 N N . ASN A 1 86 ? 19.011 -0.403 -20.710 1.00 95.50 86 ASN A N 1
ATOM 644 C CA . ASN A 1 86 ? 20.128 0.132 -21.495 1.00 95.50 86 ASN A CA 1
ATOM 645 C C . ASN A 1 86 ? 20.014 1.651 -21.705 1.00 95.50 86 ASN A C 1
ATOM 647 O O . ASN A 1 86 ? 19.041 2.285 -21.288 1.00 95.50 86 ASN A O 1
ATOM 651 N N . GLU A 1 87 ? 21.019 2.241 -22.358 1.00 93.56 87 GLU A N 1
ATOM 652 C CA . GLU A 1 87 ? 21.006 3.658 -22.731 1.00 93.56 87 GLU A CA 1
ATOM 653 C C . GLU A 1 87 ? 19.711 4.020 -23.473 1.00 93.56 87 GLU A C 1
ATOM 655 O O . GLU A 1 87 ? 19.219 3.266 -24.312 1.00 93.56 87 GLU A O 1
ATOM 660 N N . GLY A 1 88 ? 19.130 5.161 -23.105 1.00 90.06 88 GLY A N 1
ATOM 661 C CA . GLY A 1 88 ? 17.803 5.573 -23.548 1.00 90.06 88 GLY A CA 1
ATOM 662 C C . GLY A 1 88 ? 16.682 5.196 -22.579 1.00 90.06 88 GLY A C 1
ATOM 663 O O . GLY A 1 88 ? 15.632 5.821 -22.651 1.00 90.06 88 GLY A O 1
ATOM 664 N N . THR A 1 89 ? 16.881 4.268 -21.637 1.00 92.88 89 THR A N 1
ATOM 665 C CA . THR A 1 89 ? 15.882 3.944 -20.596 1.00 92.88 89 THR A CA 1
ATOM 666 C C . THR A 1 89 ? 15.527 5.169 -19.762 1.00 92.88 89 THR A C 1
ATOM 668 O O . THR A 1 89 ? 16.374 5.985 -19.408 1.00 92.88 89 THR A O 1
ATOM 671 N N . GLU A 1 90 ? 14.242 5.306 -19.464 1.00 90.56 90 GLU A N 1
ATOM 672 C CA . GLU A 1 90 ? 13.701 6.395 -18.673 1.00 90.56 90 GLU A CA 1
ATOM 673 C C . GLU A 1 90 ? 13.660 6.030 -17.193 1.00 90.56 90 GLU A C 1
ATOM 675 O O . GLU A 1 90 ? 12.809 5.252 -16.755 1.00 90.56 90 GLU A O 1
ATOM 680 N N . PHE A 1 91 ? 14.573 6.617 -16.426 1.00 90.88 91 PHE A N 1
ATOM 681 C CA . PHE A 1 91 ? 14.589 6.498 -14.974 1.00 90.88 91 PHE A CA 1
ATOM 682 C C . PHE A 1 91 ? 13.842 7.672 -14.355 1.00 90.88 91 PHE A C 1
ATOM 684 O O . PHE A 1 91 ? 14.152 8.833 -14.618 1.00 90.88 91 PHE A O 1
ATOM 691 N N . ARG A 1 92 ? 12.849 7.366 -13.522 1.00 89.56 92 ARG A N 1
ATOM 692 C CA . ARG A 1 92 ? 12.027 8.346 -12.810 1.00 89.56 92 ARG A CA 1
ATOM 693 C C . ARG A 1 92 ? 12.253 8.220 -11.306 1.00 89.56 92 ARG A C 1
ATOM 695 O O . ARG A 1 92 ? 12.414 7.089 -10.838 1.00 89.56 92 ARG A O 1
ATOM 702 N N . PRO A 1 93 ? 12.202 9.325 -10.542 1.00 89.94 93 PRO A N 1
ATOM 703 C CA . PRO A 1 93 ? 12.257 9.262 -9.087 1.00 89.94 93 PRO A CA 1
ATOM 704 C C . PRO A 1 93 ? 11.243 8.249 -8.550 1.00 89.94 93 PRO A C 1
ATOM 706 O O . PRO A 1 93 ? 10.098 8.225 -9.013 1.00 89.94 93 PRO A O 1
ATOM 709 N N . TYR A 1 94 ? 11.628 7.447 -7.556 1.00 87.12 94 TYR A N 1
ATOM 710 C CA . TYR A 1 94 ? 10.763 6.421 -6.959 1.00 87.12 94 TYR A CA 1
ATOM 711 C C . TYR A 1 94 ? 9.385 6.965 -6.541 1.00 87.12 94 TYR A C 1
ATOM 713 O O . TYR A 1 94 ? 8.360 6.315 -6.729 1.00 87.12 94 TYR A O 1
ATOM 721 N N . VAL A 1 95 ? 9.334 8.199 -6.034 1.00 83.00 95 VAL A N 1
ATOM 722 C CA . VAL A 1 95 ? 8.081 8.852 -5.616 1.00 83.00 95 VAL A CA 1
ATOM 723 C C . VAL A 1 95 ? 7.095 9.096 -6.772 1.00 83.00 95 VAL A C 1
ATOM 725 O O . VAL A 1 95 ? 5.899 9.257 -6.537 1.00 83.00 95 VAL A O 1
ATOM 728 N N . MET A 1 96 ? 7.572 9.109 -8.020 1.00 79.75 96 MET A N 1
ATOM 729 C CA . MET A 1 96 ? 6.771 9.359 -9.224 1.00 79.75 96 MET A CA 1
ATOM 730 C C . MET A 1 96 ? 6.620 8.139 -10.133 1.00 79.75 96 MET A C 1
ATOM 732 O O . MET A 1 96 ? 5.909 8.223 -11.131 1.00 79.75 96 MET A O 1
ATOM 736 N N . SER A 1 97 ? 7.278 7.020 -9.832 1.00 79.56 97 SER A N 1
ATOM 737 C CA . SER A 1 97 ? 7.267 5.841 -10.706 1.00 79.56 97 SER A CA 1
ATOM 738 C C . SER A 1 97 ? 6.055 4.934 -10.512 1.00 79.56 97 SER A C 1
ATOM 740 O O . SER A 1 97 ? 5.934 3.903 -11.172 1.00 79.56 97 SER A O 1
ATOM 742 N N . TYR A 1 98 ? 5.146 5.312 -9.613 1.00 74.44 98 TYR A N 1
ATOM 743 C CA . TYR A 1 98 ? 3.965 4.523 -9.312 1.00 74.44 98 TYR A CA 1
ATOM 744 C C . TYR A 1 98 ? 2.971 4.525 -10.496 1.00 74.44 98 TYR A C 1
ATOM 746 O O . TYR A 1 98 ? 2.568 5.602 -10.945 1.00 74.44 98 TYR A O 1
ATOM 754 N N . PRO A 1 99 ? 2.560 3.351 -11.017 1.00 72.25 99 PRO A N 1
ATOM 755 C CA . PRO A 1 99 ? 1.753 3.253 -12.232 1.00 72.25 99 PRO A CA 1
ATOM 756 C C . PRO A 1 99 ? 0.262 3.479 -11.938 1.00 72.25 99 PRO A C 1
ATOM 758 O O . PRO A 1 99 ? -0.518 2.537 -11.800 1.00 72.25 99 PRO A O 1
ATOM 761 N N . TRP A 1 100 ? -0.145 4.745 -11.839 1.00 71.06 100 TRP A N 1
ATOM 762 C CA . TRP A 1 100 ? -1.530 5.135 -11.537 1.00 71.06 100 TRP A CA 1
ATOM 763 C C . TRP A 1 100 ? -2.556 4.676 -12.583 1.00 71.06 100 TRP A C 1
ATOM 765 O O . TRP A 1 100 ? -3.713 4.455 -12.235 1.00 71.06 100 TRP A O 1
ATOM 775 N N . ASP A 1 101 ? -2.134 4.499 -13.837 1.00 70.25 101 ASP A N 1
ATOM 776 C CA . ASP A 1 101 ? -3.014 4.105 -14.946 1.00 70.25 101 ASP A CA 1
ATOM 777 C C . ASP A 1 101 ? -3.267 2.588 -15.012 1.00 70.25 101 ASP A C 1
ATOM 779 O O . ASP A 1 101 ? -4.143 2.129 -15.746 1.00 70.25 101 ASP A O 1
ATOM 783 N N . ILE A 1 102 ? -2.536 1.789 -14.224 1.00 71.62 102 ILE A N 1
ATOM 784 C CA . ILE A 1 102 ? -2.719 0.337 -14.154 1.00 71.62 102 ILE A CA 1
ATOM 785 C C . ILE A 1 102 ? -3.660 0.021 -12.991 1.00 71.62 102 ILE A C 1
ATOM 787 O O . ILE A 1 102 ? -3.250 -0.053 -11.833 1.00 71.62 102 ILE A O 1
ATOM 791 N N . GLY A 1 103 ? -4.943 -0.173 -13.300 1.00 71.88 103 GLY A N 1
ATOM 792 C CA . GLY A 1 103 ? -5.973 -0.431 -12.289 1.00 71.88 103 GLY A CA 1
ATOM 793 C C . GLY A 1 103 ? -5.729 -1.701 -11.467 1.00 71.88 103 GLY A C 1
ATOM 794 O O . GLY A 1 103 ? -5.930 -1.684 -10.258 1.00 71.88 103 GLY A O 1
ATOM 795 N N . GLU A 1 104 ? -5.244 -2.779 -12.090 1.00 73.25 104 GLU A N 1
ATOM 796 C CA . GLU A 1 104 ? -5.035 -4.076 -11.423 1.00 73.25 104 GLU A CA 1
ATOM 797 C C . GLU A 1 104 ? -3.989 -4.004 -10.300 1.00 73.25 104 GLU A C 1
ATOM 799 O O . GLU A 1 104 ? -4.223 -4.514 -9.208 1.00 73.25 104 GLU A O 1
ATOM 804 N N . ALA A 1 105 ? -2.886 -3.279 -10.512 1.00 71.06 105 ALA A N 1
ATOM 805 C CA . ALA A 1 105 ? -1.850 -3.077 -9.494 1.00 71.06 105 ALA A CA 1
ATOM 806 C C . ALA A 1 105 ? -2.337 -2.254 -8.281 1.00 71.06 105 ALA A C 1
ATOM 808 O O . ALA A 1 105 ? -1.688 -2.233 -7.236 1.00 71.06 105 ALA A O 1
ATOM 809 N N . ASN A 1 106 ? -3.475 -1.573 -8.432 1.00 76.62 106 ASN A N 1
ATOM 810 C CA . ASN A 1 106 ? -4.093 -0.693 -7.445 1.00 76.62 106 ASN A CA 1
ATOM 811 C C . ASN A 1 106 ? -5.388 -1.262 -6.856 1.00 76.62 106 ASN A C 1
ATOM 813 O O . ASN A 1 106 ? -6.053 -0.583 -6.071 1.00 76.62 106 ASN A O 1
ATOM 817 N N . LEU A 1 107 ? -5.760 -2.484 -7.243 1.00 82.25 107 LEU A N 1
ATOM 818 C CA . LEU A 1 107 ? -6.967 -3.146 -6.782 1.00 82.25 107 LEU A CA 1
ATOM 819 C C . LEU A 1 107 ? -6.621 -4.183 -5.717 1.00 82.25 107 LEU A C 1
ATOM 821 O O . LEU A 1 107 ? -5.754 -5.035 -5.895 1.00 82.25 107 LEU A O 1
ATOM 825 N N . PHE A 1 108 ? -7.343 -4.126 -4.604 1.00 82.75 108 PHE A N 1
ATOM 826 C CA . PHE A 1 108 ? -7.108 -4.986 -3.455 1.00 82.75 108 PHE A CA 1
ATOM 827 C C . PHE A 1 108 ? -8.417 -5.640 -3.016 1.00 82.75 108 PHE A C 1
ATOM 829 O O . PHE A 1 108 ? -9.463 -4.991 -3.012 1.00 82.75 108 PHE A O 1
ATOM 836 N N . ASP A 1 109 ? -8.355 -6.914 -2.614 1.00 85.19 109 ASP A N 1
ATOM 837 C CA . ASP A 1 109 ? -9.488 -7.606 -1.990 1.00 85.19 109 ASP A CA 1
ATOM 838 C C . ASP A 1 109 ? -10.047 -6.799 -0.806 1.00 85.19 109 ASP A C 1
ATOM 840 O O . ASP A 1 109 ? -9.326 -6.474 0.145 1.00 85.19 109 ASP A O 1
ATOM 844 N N . ALA A 1 110 ? -11.357 -6.550 -0.847 1.00 86.31 110 ALA A N 1
ATOM 845 C CA . ALA A 1 110 ? -12.123 -5.885 0.205 1.00 86.31 110 ALA A CA 1
ATOM 846 C C . ALA A 1 110 ? -12.747 -6.880 1.202 1.00 86.31 110 ALA A C 1
ATOM 848 O O . ALA A 1 110 ? -13.678 -6.532 1.926 1.00 86.31 110 ALA A O 1
ATOM 849 N N . ASP A 1 111 ? -12.248 -8.116 1.251 1.00 89.19 111 ASP A N 1
ATOM 850 C CA . ASP A 1 111 ? -12.735 -9.139 2.173 1.00 89.19 111 ASP A CA 1
ATOM 851 C C . ASP A 1 111 ? -12.159 -8.934 3.576 1.00 89.19 111 ASP A C 1
ATOM 853 O O . ASP A 1 111 ? -10.937 -8.936 3.789 1.00 89.19 111 ASP A O 1
ATOM 857 N N . TYR A 1 112 ? -13.050 -8.806 4.558 1.00 90.62 112 TYR A N 1
ATOM 858 C CA . TYR A 1 112 ? -12.674 -8.634 5.955 1.00 90.62 112 TYR A CA 1
ATOM 859 C C . TYR A 1 112 ? -13.675 -9.279 6.920 1.00 90.62 112 TYR A C 1
ATOM 861 O O . TYR A 1 112 ? -14.851 -9.480 6.621 1.00 90.62 112 TYR A O 1
ATOM 869 N N . VAL A 1 113 ? -13.192 -9.546 8.131 1.00 92.31 113 VAL A N 1
ATOM 870 C CA . VAL A 1 113 ? -13.993 -9.859 9.316 1.00 92.31 113 VAL A CA 1
ATOM 871 C C . VAL A 1 113 ? -13.697 -8.790 10.360 1.00 92.31 113 VAL A C 1
ATOM 873 O O . VAL A 1 113 ? -12.538 -8.458 10.602 1.00 92.31 113 VAL A O 1
ATOM 876 N N . LYS A 1 114 ? -14.732 -8.231 10.993 1.00 92.00 114 LYS A N 1
ATOM 877 C CA . LYS A 1 114 ? -14.577 -7.124 11.946 1.00 92.00 114 LYS A CA 1
ATOM 878 C C . LYS A 1 114 ? -15.324 -7.378 13.245 1.00 92.00 114 LYS A C 1
ATOM 880 O O . LYS A 1 114 ? -16.528 -7.634 13.247 1.00 92.00 114 LYS A O 1
ATOM 885 N N . LEU A 1 115 ? -14.618 -7.223 14.364 1.00 93.56 115 LEU A N 1
ATOM 886 C CA . LEU A 1 115 ? -15.209 -7.177 15.695 1.00 93.56 115 LEU A CA 1
ATOM 887 C C . LEU A 1 115 ? -15.796 -5.781 15.929 1.00 93.56 115 LEU A C 1
ATOM 889 O O . LEU A 1 115 ? -15.131 -4.864 16.421 1.00 93.56 115 LEU A O 1
ATOM 893 N N . ARG A 1 116 ? -17.053 -5.616 15.506 1.00 92.19 116 ARG A N 1
ATOM 894 C CA . ARG A 1 116 ? -17.741 -4.320 15.506 1.00 92.19 116 ARG A CA 1
ATOM 895 C C . ARG A 1 116 ? -18.047 -3.786 16.890 1.00 92.19 116 ARG A C 1
ATOM 897 O O . ARG A 1 116 ? -17.864 -2.595 17.102 1.00 92.19 116 ARG A O 1
ATOM 904 N N . GLU A 1 117 ? -18.564 -4.617 17.785 1.00 94.75 117 GLU A N 1
ATOM 905 C CA . GLU A 1 117 ? -19.032 -4.180 19.097 1.00 94.75 117 GLU A CA 1
ATOM 906 C C . GLU A 1 117 ? -18.945 -5.322 20.108 1.00 94.75 117 GLU A C 1
ATOM 908 O O . GLU A 1 117 ? -19.294 -6.462 19.806 1.00 94.75 117 GLU A O 1
ATOM 913 N N . ILE A 1 118 ? -18.503 -4.990 21.320 1.00 95.50 118 ILE A N 1
ATOM 914 C CA . ILE A 1 118 ? -18.657 -5.827 22.510 1.00 95.50 118 ILE A CA 1
ATOM 915 C C . ILE A 1 118 ? -19.294 -4.962 23.592 1.00 95.50 118 ILE A C 1
ATOM 917 O O . ILE A 1 118 ? -18.840 -3.845 23.843 1.00 95.50 118 ILE A O 1
ATOM 921 N N . ALA A 1 119 ? -20.320 -5.495 24.256 1.00 95.75 119 ALA A N 1
ATOM 922 C CA . ALA A 1 119 ? -20.960 -4.856 25.396 1.00 95.75 119 ALA A CA 1
ATOM 923 C C . ALA A 1 119 ? -21.107 -5.849 26.554 1.00 95.75 119 ALA A C 1
ATOM 925 O O . ALA A 1 119 ? -21.792 -6.866 26.438 1.00 95.75 119 ALA A O 1
ATOM 926 N N . LEU A 1 120 ? -20.494 -5.526 27.690 1.00 96.19 120 LEU A N 1
ATOM 927 C CA . LEU A 1 120 ? -20.693 -6.234 28.947 1.00 96.19 120 LEU A CA 1
ATOM 928 C C . LEU A 1 120 ? -21.714 -5.466 29.783 1.00 96.19 120 LEU A C 1
ATOM 930 O O . LEU A 1 120 ? -21.543 -4.278 30.044 1.00 96.19 120 LEU A O 1
ATOM 934 N N . ASN A 1 121 ? -22.772 -6.152 30.206 1.00 96.25 121 ASN A N 1
ATOM 935 C CA . ASN A 1 121 ? -23.860 -5.571 30.983 1.00 96.25 121 ASN A CA 1
ATOM 936 C C . ASN A 1 121 ? -23.962 -6.287 32.327 1.00 96.25 121 ASN A C 1
ATOM 938 O O . ASN A 1 121 ? -24.071 -7.512 32.368 1.00 96.25 121 ASN A O 1
ATOM 942 N N . TYR A 1 122 ? -23.979 -5.525 33.416 1.00 94.88 122 TYR A N 1
ATOM 943 C CA . TYR A 1 122 ? -24.162 -6.041 34.763 1.00 94.88 122 TYR A CA 1
ATOM 944 C C . TYR A 1 122 ? -25.408 -5.428 35.397 1.00 94.88 122 TYR A C 1
ATOM 946 O O . TYR A 1 122 ? -25.483 -4.223 35.651 1.00 94.88 122 TYR A O 1
ATOM 954 N N . ARG A 1 123 ? -26.398 -6.280 35.674 1.00 94.75 123 ARG A N 1
ATOM 955 C CA . ARG A 1 123 ? -27.582 -5.897 36.443 1.00 94.75 123 ARG A CA 1
ATOM 956 C C . ARG A 1 123 ? -27.260 -6.029 37.925 1.00 94.75 123 ARG A C 1
ATOM 958 O O . ARG A 1 123 ? -27.024 -7.129 38.419 1.00 94.75 123 ARG A O 1
ATOM 965 N N . VAL A 1 124 ? -27.265 -4.903 38.627 1.00 93.75 124 VAL A N 1
ATOM 966 C CA . VAL A 1 124 ? -26.973 -4.866 40.058 1.00 93.75 124 VAL A CA 1
ATOM 967 C C . VAL A 1 124 ? -28.100 -5.579 40.816 1.00 93.75 124 VAL A C 1
ATOM 969 O O . VAL A 1 124 ? -29.274 -5.314 40.547 1.00 93.75 124 VAL A O 1
ATOM 972 N N . PRO A 1 125 ? -27.783 -6.479 41.766 1.00 93.81 125 PRO A N 1
ATOM 973 C CA . PRO A 1 125 ? -28.795 -7.157 42.562 1.00 93.81 125 PRO A CA 1
ATOM 974 C C . PRO A 1 125 ? -29.688 -6.174 43.322 1.00 93.81 125 PRO A C 1
ATOM 976 O O . PRO A 1 125 ? -29.203 -5.231 43.950 1.00 93.81 125 PRO A O 1
ATOM 979 N N . GLN A 1 126 ? -30.989 -6.462 43.353 1.00 89.94 126 GLN A N 1
ATOM 980 C CA . GLN A 1 126 ? -32.003 -5.559 43.900 1.00 89.94 126 GLN A CA 1
ATOM 981 C C . GLN A 1 126 ? -31.755 -5.174 45.370 1.00 89.94 126 GLN A C 1
ATOM 983 O O . GLN A 1 126 ? -31.963 -4.034 45.769 1.00 89.94 126 GLN A O 1
ATOM 988 N N . ARG A 1 127 ? -31.217 -6.100 46.177 1.00 90.75 127 ARG A N 1
ATOM 989 C CA . ARG A 1 127 ? -30.848 -5.839 47.584 1.00 90.75 127 ARG A CA 1
ATOM 990 C C . ARG A 1 127 ? -29.802 -4.729 47.737 1.00 90.75 127 ARG A C 1
ATOM 992 O O . ARG A 1 127 ? -29.773 -4.056 48.763 1.00 90.75 127 ARG A O 1
ATOM 999 N N . ALA A 1 128 ? -28.917 -4.573 46.755 1.00 89.44 128 ALA A N 1
ATOM 1000 C CA . ALA A 1 128 ? -27.894 -3.535 46.751 1.00 89.44 128 ALA A CA 1
ATOM 1001 C C . ALA A 1 128 ? -28.424 -2.227 46.146 1.00 89.44 128 ALA A C 1
ATOM 1003 O O . ALA A 1 128 ? -28.155 -1.165 46.700 1.00 89.44 128 ALA A O 1
ATOM 1004 N N . SER A 1 129 ? -29.218 -2.288 45.071 1.00 89.12 129 SER A N 1
ATOM 1005 C CA . SER A 1 129 ? -29.781 -1.087 44.434 1.00 89.12 129 SER A CA 1
ATOM 1006 C C . SER A 1 129 ? -30.855 -0.401 45.289 1.00 89.12 129 SER A C 1
ATOM 1008 O O . SER A 1 129 ? -30.912 0.825 45.327 1.00 89.12 129 SER A O 1
ATOM 1010 N N . GLN A 1 130 ? -31.639 -1.160 46.063 1.00 86.44 130 GLN A N 1
ATOM 1011 C CA . GLN A 1 130 ? -32.645 -0.611 46.982 1.00 86.44 130 GLN A CA 1
ATOM 1012 C C . GLN A 1 130 ? -32.034 0.243 48.099 1.00 86.44 130 GLN A C 1
ATOM 1014 O O . GLN A 1 130 ? -32.656 1.213 48.524 1.00 86.44 130 GLN A O 1
ATOM 1019 N N . LYS A 1 131 ? -30.797 -0.048 48.538 1.00 89.12 131 LYS A N 1
ATOM 1020 C CA . LYS A 1 131 ? -30.072 0.816 49.492 1.00 89.12 131 LYS A CA 1
ATOM 1021 C C . LYS A 1 131 ? -29.798 2.214 48.929 1.00 89.12 131 LYS A C 1
ATOM 1023 O O . LYS A 1 131 ? -29.589 3.142 49.699 1.00 89.12 131 LYS A O 1
ATOM 1028 N N . LEU A 1 132 ? -29.797 2.350 47.603 1.00 86.75 132 LEU A N 1
ATOM 1029 C CA . LEU A 1 132 ? -29.613 3.605 46.876 1.00 86.75 132 LEU A CA 1
ATOM 1030 C C . LEU A 1 132 ? -30.950 4.228 46.434 1.00 86.75 132 LEU A C 1
ATOM 1032 O O . LEU A 1 132 ? -30.938 5.215 45.708 1.00 86.75 132 LEU A O 1
ATOM 1036 N N . GLY A 1 133 ? -32.096 3.658 46.831 1.00 88.62 133 GLY A N 1
ATOM 1037 C CA . GLY A 1 133 ? -33.421 4.129 46.410 1.00 88.62 133 GLY A CA 1
ATOM 1038 C C . GLY A 1 133 ? -33.755 3.847 44.940 1.00 88.62 133 GLY A C 1
ATOM 1039 O O . GLY A 1 133 ? -34.599 4.530 44.370 1.00 88.62 133 GLY A O 1
ATOM 1040 N N . ILE A 1 134 ? -33.086 2.871 44.314 1.00 92.38 134 ILE A N 1
ATOM 1041 C CA . ILE A 1 134 ? -33.230 2.542 42.890 1.00 92.38 134 ILE A CA 1
ATOM 1042 C C . ILE A 1 134 ? -33.824 1.134 42.739 1.00 92.38 134 ILE A C 1
ATOM 1044 O O . ILE A 1 134 ? -33.288 0.161 43.287 1.00 92.38 134 ILE A O 1
ATOM 1048 N N . ARG A 1 135 ? -34.906 1.002 41.960 1.00 88.00 135 ARG A N 1
ATOM 1049 C CA . ARG A 1 135 ? -35.582 -0.281 41.714 1.00 88.00 135 ARG A CA 1
ATOM 1050 C C . ARG A 1 135 ? -34.760 -1.205 40.826 1.00 88.00 135 ARG A C 1
ATOM 1052 O O . ARG A 1 135 ? -34.553 -2.360 41.189 1.00 88.00 135 ARG A O 1
ATOM 1059 N N . ASP A 1 136 ? -34.262 -0.676 39.714 1.00 90.56 136 ASP A N 1
ATOM 1060 C CA . ASP A 1 136 ? -33.448 -1.404 38.743 1.00 90.56 136 ASP A CA 1
ATOM 1061 C C . ASP A 1 136 ? -32.208 -0.578 38.420 1.00 90.56 136 ASP A C 1
ATOM 1063 O O . ASP A 1 136 ? -32.334 0.587 38.060 1.00 90.56 136 ASP A O 1
ATOM 1067 N N . LEU A 1 137 ? -31.018 -1.167 38.552 1.00 93.56 137 LEU A N 1
ATOM 1068 C CA . LEU A 1 137 ? -29.743 -0.528 38.223 1.00 93.56 137 LEU A CA 1
ATOM 1069 C C . LEU A 1 137 ? -28.935 -1.441 37.296 1.00 93.56 137 LEU A C 1
ATOM 1071 O O . LEU A 1 137 ? -28.653 -2.593 37.630 1.00 93.56 137 LEU A O 1
ATOM 1075 N N . ASN A 1 138 ? -28.552 -0.925 36.132 1.00 95.31 138 ASN A N 1
ATOM 1076 C CA . ASN A 1 138 ? -27.722 -1.613 35.152 1.00 95.31 138 ASN A CA 1
ATOM 1077 C C . ASN A 1 138 ? -26.502 -0.757 34.808 1.00 95.31 138 ASN A C 1
ATOM 1079 O O . ASN A 1 138 ? -26.633 0.424 34.475 1.00 95.31 138 ASN A O 1
ATOM 1083 N N . VAL A 1 139 ? -25.331 -1.376 34.894 1.00 95.12 139 VAL A N 1
ATOM 1084 C CA . VAL A 1 139 ? -24.055 -0.794 34.493 1.00 95.12 139 VAL A CA 1
ATOM 1085 C C . VAL A 1 139 ? -23.560 -1.554 33.274 1.00 95.12 139 VAL A C 1
ATOM 1087 O O . VAL A 1 139 ? -23.408 -2.775 33.322 1.00 95.12 139 VAL A O 1
ATOM 1090 N N . SER A 1 140 ? -23.260 -0.834 32.202 1.00 96.69 140 SER A N 1
ATOM 1091 C CA . SER A 1 140 ? -22.685 -1.407 30.992 1.00 96.69 140 SER A CA 1
ATOM 1092 C C . SER A 1 140 ? -21.339 -0.779 30.676 1.00 96.69 140 SER A C 1
ATOM 1094 O O . SER A 1 140 ? -21.161 0.434 30.801 1.00 96.69 140 SER A O 1
ATOM 1096 N N . VAL A 1 141 ? -20.423 -1.601 30.180 1.00 96.81 141 VAL A N 1
ATOM 1097 C CA . VAL A 1 141 ? -19.199 -1.164 29.510 1.00 96.81 141 VAL A CA 1
ATOM 1098 C C . VAL A 1 141 ? -19.269 -1.673 28.082 1.00 96.81 141 VAL A C 1
ATOM 1100 O O . VAL A 1 141 ? -19.564 -2.847 27.860 1.00 96.81 141 VAL A O 1
ATOM 1103 N N . TYR A 1 142 ? -19.039 -0.800 27.110 1.00 96.44 142 TYR A N 1
ATOM 1104 C CA . TYR A 1 142 ? -19.086 -1.162 25.700 1.00 96.44 142 TYR A CA 1
ATOM 1105 C C . TYR A 1 142 ? -17.907 -0.575 24.937 1.00 96.44 142 TYR A C 1
ATOM 1107 O O . TYR A 1 142 ? -17.350 0.455 25.308 1.00 96.44 142 TYR A O 1
ATOM 1115 N N . SER A 1 143 ? -17.535 -1.230 23.848 1.00 96.44 143 SER A N 1
ATOM 1116 C CA . SER A 1 143 ? -16.514 -0.754 22.921 1.00 96.44 143 SER A CA 1
ATOM 1117 C C . SER A 1 143 ? -16.921 -1.092 21.493 1.00 96.44 143 SER A C 1
ATOM 1119 O O . SER A 1 143 ? -17.675 -2.042 21.276 1.00 96.44 143 SER A O 1
ATOM 1121 N N . ARG A 1 144 ? -16.465 -0.293 20.523 1.00 93.69 144 ARG A N 1
ATOM 1122 C CA . ARG A 1 144 ? -16.815 -0.442 19.104 1.00 93.69 144 ARG A CA 1
ATOM 1123 C C . ARG A 1 144 ? -15.588 -0.330 18.210 1.00 93.69 144 ARG A C 1
ATOM 1125 O O . ARG A 1 144 ? -14.616 0.300 18.600 1.00 93.69 144 ARG A O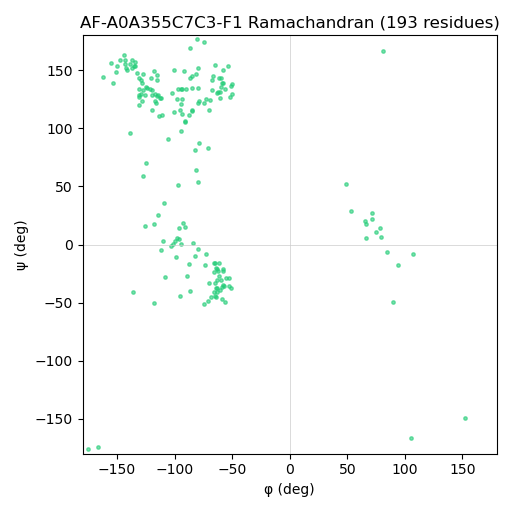 1
ATOM 1132 N N . ASN A 1 145 ? -15.671 -0.899 17.006 1.00 90.38 145 ASN A N 1
ATOM 1133 C CA . ASN A 1 145 ? -14.587 -0.967 16.020 1.00 90.38 145 ASN A CA 1
ATOM 1134 C C . ASN A 1 145 ? -13.280 -1.469 16.657 1.00 90.38 145 ASN A C 1
ATOM 1136 O O . ASN A 1 145 ? -12.245 -0.821 16.577 1.00 90.38 145 ASN A O 1
ATOM 1140 N N . ILE A 1 146 ? -13.355 -2.612 17.341 1.00 91.38 146 ILE A N 1
ATOM 1141 C CA . ILE A 1 146 ? -12.277 -3.089 18.214 1.00 91.38 146 ILE A CA 1
ATOM 1142 C C . ILE A 1 146 ? -11.116 -3.624 17.380 1.00 91.38 146 ILE A C 1
ATOM 1144 O O . ILE A 1 146 ? -9.972 -3.225 17.580 1.00 91.38 146 ILE A O 1
ATOM 1148 N N . MET A 1 147 ? -11.414 -4.519 16.438 1.00 90.06 147 MET A N 1
ATOM 1149 C CA . MET A 1 147 ? -10.398 -5.199 15.640 1.00 90.06 147 MET A CA 1
ATOM 1150 C C . MET A 1 147 ? -10.939 -5.576 14.264 1.00 90.06 147 MET A C 1
ATOM 1152 O O . MET A 1 147 ? -12.127 -5.878 14.122 1.00 90.06 147 MET A O 1
ATOM 1156 N N . ILE A 1 148 ? -10.060 -5.574 13.266 1.00 89.44 148 ILE A N 1
ATOM 1157 C CA . ILE A 1 148 ? -10.339 -6.012 11.901 1.00 89.44 148 ILE A CA 1
ATOM 1158 C C . ILE A 1 148 ? -9.282 -7.021 11.453 1.00 89.44 148 ILE A C 1
ATOM 1160 O O . ILE A 1 148 ? -8.092 -6.852 11.711 1.00 89.44 148 ILE A O 1
ATOM 1164 N N . TRP A 1 149 ? -9.734 -8.062 10.766 1.00 89.62 149 TRP A N 1
ATOM 1165 C CA . TRP A 1 149 ? -8.900 -9.006 10.038 1.00 89.62 149 TRP A CA 1
ATOM 1166 C C . TRP A 1 149 ? -9.245 -8.880 8.560 1.00 89.62 149 TRP A C 1
ATOM 1168 O O . TRP A 1 149 ? -10.399 -9.047 8.178 1.00 89.62 149 TRP A O 1
ATOM 1178 N N . THR A 1 150 ? -8.255 -8.561 7.738 1.00 88.06 150 THR A N 1
ATOM 1179 C CA . THR A 1 150 ? -8.408 -8.308 6.299 1.00 88.06 150 THR A CA 1
ATOM 1180 C C . THR A 1 150 ? -7.419 -9.188 5.544 1.00 88.06 150 THR A C 1
ATOM 1182 O O . THR A 1 150 ? -6.313 -9.430 6.039 1.00 88.06 150 THR A O 1
ATOM 1185 N N . LYS A 1 151 ? -7.790 -9.654 4.343 1.00 84.25 151 LYS A N 1
ATOM 1186 C CA . LYS A 1 151 ? -6.854 -10.368 3.450 1.00 84.25 151 LYS A CA 1
ATOM 1187 C C . LYS A 1 151 ? -5.588 -9.549 3.164 1.00 84.25 151 LYS A C 1
ATOM 1189 O O . LYS A 1 151 ? -4.511 -10.106 2.990 1.00 84.25 151 LYS A O 1
ATOM 1194 N N . ASN A 1 152 ? -5.719 -8.226 3.197 1.00 78.50 152 ASN A N 1
ATOM 1195 C CA . ASN A 1 152 ? -4.696 -7.232 2.900 1.00 78.50 152 ASN A CA 1
ATOM 1196 C C . ASN A 1 152 ? -4.210 -6.481 4.153 1.00 78.50 152 ASN A C 1
ATOM 1198 O O . ASN A 1 152 ? -3.898 -5.291 4.094 1.00 78.50 152 ASN A O 1
ATOM 1202 N N . ALA A 1 153 ? -4.118 -7.165 5.301 1.00 71.06 153 ALA A N 1
ATOM 1203 C CA . ALA A 1 153 ? -3.759 -6.556 6.589 1.00 71.06 153 ALA A CA 1
ATOM 1204 C C . ALA A 1 153 ? -2.451 -5.739 6.572 1.00 71.06 153 ALA A C 1
ATOM 1206 O O . ALA A 1 153 ? -2.332 -4.763 7.309 1.00 71.06 153 ALA A O 1
ATOM 1207 N N . GLY A 1 154 ? -1.495 -6.088 5.703 1.00 71.38 154 GLY A N 1
ATOM 1208 C CA . GLY A 1 154 ? -0.225 -5.369 5.563 1.00 71.38 154 GLY A CA 1
ATOM 1209 C C . GLY A 1 154 ? -0.344 -3.925 5.058 1.00 71.38 154 GLY A C 1
ATOM 1210 O O . GLY A 1 154 ? 0.611 -3.169 5.200 1.00 71.38 154 GLY A O 1
ATOM 1211 N N . MET A 1 155 ? -1.487 -3.525 4.490 1.00 74.19 155 MET A N 1
ATOM 1212 C CA . MET A 1 155 ? -1.714 -2.146 4.034 1.00 74.19 155 MET A CA 1
ATOM 1213 C C . MET A 1 155 ? -2.258 -1.227 5.132 1.00 74.19 155 MET A C 1
ATOM 1215 O O . MET A 1 155 ? -2.228 -0.013 4.971 1.00 74.19 155 MET A O 1
ATOM 1219 N N . GLY A 1 156 ? -2.778 -1.786 6.232 1.00 75.44 156 GLY A N 1
ATOM 1220 C CA . GLY A 1 156 ? -3.385 -0.998 7.310 1.00 75.44 156 GLY A CA 1
ATOM 1221 C C . GLY A 1 156 ? -4.679 -0.270 6.920 1.00 75.44 156 GLY A C 1
ATOM 1222 O O . GLY A 1 156 ? -5.082 0.659 7.613 1.00 75.44 156 GLY A O 1
ATOM 1223 N N . ILE A 1 157 ? -5.326 -0.680 5.826 1.00 79.69 157 ILE A N 1
ATOM 1224 C CA . ILE A 1 157 ? -6.560 -0.071 5.317 1.00 79.69 157 ILE A CA 1
ATOM 1225 C C . ILE A 1 157 ? -7.773 -0.835 5.855 1.00 79.69 157 ILE A C 1
ATOM 1227 O O . ILE A 1 157 ? -7.821 -2.065 5.795 1.00 79.69 157 ILE A O 1
ATOM 1231 N N . ASP A 1 158 ? -8.768 -0.096 6.345 1.00 84.38 158 ASP A N 1
ATOM 1232 C CA . ASP A 1 158 ? -10.109 -0.608 6.629 1.00 84.38 158 ASP A CA 1
ATOM 1233 C C . ASP A 1 158 ? -10.961 -0.502 5.352 1.00 84.38 158 ASP A C 1
ATOM 1235 O O . ASP A 1 158 ? -11.286 0.620 4.954 1.00 84.38 158 ASP A O 1
ATOM 1239 N N . PRO A 1 159 ? -11.348 -1.617 4.699 1.00 84.19 159 PRO A N 1
ATOM 1240 C CA . PRO A 1 159 ? -12.116 -1.568 3.454 1.00 84.19 159 PRO A CA 1
ATOM 1241 C C . PRO A 1 159 ? -13.452 -0.824 3.580 1.00 84.19 159 PRO A C 1
ATOM 1243 O O . PRO A 1 159 ? -13.965 -0.307 2.593 1.00 84.19 159 PRO A O 1
ATOM 1246 N N . GLU A 1 160 ? -14.012 -0.706 4.789 1.00 83.12 160 GLU A N 1
ATOM 1247 C CA . GLU A 1 160 ? -15.236 0.071 5.024 1.00 83.12 160 GLU A CA 1
ATOM 1248 C C . GLU A 1 160 ? -15.031 1.583 4.979 1.00 83.12 160 GLU A C 1
ATOM 1250 O O . GLU A 1 160 ? -15.997 2.339 4.868 1.00 83.12 160 GLU A O 1
ATOM 1255 N N . LYS A 1 161 ? -13.781 2.027 5.104 1.00 79.44 161 LYS A N 1
ATOM 1256 C CA . LYS A 1 161 ? -13.390 3.432 5.024 1.00 79.44 161 LYS A CA 1
ATOM 1257 C C . LYS A 1 161 ? -12.818 3.808 3.660 1.00 79.44 161 LYS A C 1
ATOM 1259 O O . LYS A 1 161 ? -12.469 4.967 3.469 1.00 79.44 161 LYS A O 1
ATOM 1264 N N . ALA A 1 162 ? -12.790 2.874 2.707 1.00 82.94 162 ALA A N 1
ATOM 1265 C CA . ALA A 1 162 ? -12.367 3.134 1.340 1.00 82.94 162 ALA A CA 1
ATOM 1266 C C . ALA A 1 162 ? -13.411 3.991 0.608 1.00 82.94 162 ALA A C 1
ATOM 1268 O O . ALA A 1 162 ? -14.287 3.490 -0.104 1.00 82.94 162 ALA A O 1
ATOM 1269 N N . TYR A 1 163 ? -13.340 5.304 0.804 1.00 82.38 163 TYR A N 1
ATOM 1270 C CA . TYR A 1 163 ? -14.108 6.277 0.045 1.00 82.38 163 TYR A CA 1
ATOM 1271 C C . TYR A 1 163 ? -13.289 7.530 -0.258 1.00 82.38 163 TYR A C 1
ATOM 1273 O O . TYR A 1 163 ? -12.441 7.964 0.517 1.00 82.38 163 TYR A O 1
ATOM 1281 N N . GLN A 1 164 ? -13.605 8.173 -1.377 1.00 83.25 164 GLN A N 1
ATOM 1282 C CA . GLN A 1 164 ? -13.023 9.453 -1.757 1.00 83.25 164 GLN A CA 1
ATOM 1283 C C . GLN A 1 164 ? -14.140 10.470 -1.988 1.00 83.25 164 GLN A C 1
ATOM 1285 O O . GLN A 1 164 ? -15.123 10.182 -2.671 1.00 83.25 164 GLN A O 1
ATOM 1290 N N . SER A 1 165 ? -13.989 11.687 -1.459 1.00 81.00 165 SER A N 1
ATOM 1291 C CA . SER A 1 165 ? -14.884 12.795 -1.812 1.00 81.00 165 SER A CA 1
ATOM 1292 C C . SER A 1 165 ? -14.803 13.072 -3.317 1.00 81.00 165 SER A C 1
ATOM 1294 O O . SER A 1 165 ? -13.717 13.274 -3.864 1.00 81.00 165 SER A O 1
ATOM 1296 N N . ALA A 1 166 ? -15.951 13.069 -3.991 1.00 79.88 166 ALA A N 1
ATOM 1297 C CA . ALA A 1 166 ? -16.068 13.318 -5.426 1.00 79.88 166 ALA A CA 1
ATOM 1298 C C . ALA A 1 166 ? -16.419 14.784 -5.746 1.00 79.88 166 ALA A C 1
ATOM 1300 O O . ALA A 1 166 ? -16.643 15.123 -6.906 1.00 79.88 166 ALA A O 1
ATOM 1301 N N . GLY A 1 167 ? -16.473 15.651 -4.726 1.00 77.31 167 GLY A N 1
ATOM 1302 C CA . GLY A 1 167 ? -17.032 16.998 -4.835 1.00 77.31 167 GLY A CA 1
ATOM 1303 C C . GLY A 1 167 ? -18.563 17.007 -4.732 1.00 77.31 167 GLY A C 1
ATOM 1304 O O . GLY A 1 167 ? -19.219 15.964 -4.769 1.00 77.31 167 GLY A O 1
ATOM 1305 N N . ASN A 1 168 ? -19.146 18.197 -4.546 1.00 79.69 168 ASN A N 1
ATOM 1306 C CA . ASN A 1 168 ? -20.601 18.413 -4.464 1.00 79.69 168 ASN A CA 1
ATOM 1307 C C . ASN A 1 168 ? -21.335 17.536 -3.425 1.00 79.69 168 ASN A C 1
ATOM 1309 O O . ASN A 1 168 ? -22.501 17.197 -3.607 1.00 79.69 168 ASN A O 1
ATOM 1313 N N . GLY A 1 169 ? -20.653 17.143 -2.342 1.00 77.31 169 GLY A N 1
ATOM 1314 C CA . GLY A 1 169 ? -21.228 16.309 -1.279 1.00 77.31 169 GLY A CA 1
ATOM 1315 C C . GLY A 1 169 ? -21.396 14.827 -1.634 1.00 77.31 169 GLY A C 1
ATOM 1316 O O . GLY A 1 169 ? -22.041 14.099 -0.885 1.00 77.31 169 GLY A O 1
ATOM 1317 N N . THR A 1 170 ? -20.830 14.370 -2.753 1.00 81.12 170 THR A N 1
ATOM 1318 C CA . THR A 1 170 ? -20.890 12.963 -3.175 1.00 81.12 170 THR A CA 1
ATOM 1319 C C . THR A 1 170 ? -19.592 12.226 -2.845 1.00 81.12 170 THR A C 1
ATOM 1321 O O . THR A 1 170 ? -18.513 12.821 -2.814 1.00 81.12 170 THR A O 1
ATOM 1324 N N . PHE A 1 171 ? -19.690 10.919 -2.597 1.00 80.44 171 PHE A N 1
ATOM 1325 C CA . PHE A 1 171 ? -18.553 10.060 -2.265 1.00 80.44 171 PHE A CA 1
ATOM 1326 C C . PHE A 1 171 ? -18.437 8.927 -3.284 1.00 80.44 171 PHE A C 1
ATOM 1328 O O . PHE A 1 171 ? -19.426 8.267 -3.602 1.00 80.44 171 PHE A O 1
ATOM 1335 N N . LYS A 1 172 ? -17.221 8.683 -3.776 1.00 83.69 172 LYS A N 1
ATOM 1336 C CA . LYS A 1 172 ? -16.874 7.472 -4.524 1.00 83.69 172 LYS A CA 1
ATOM 1337 C C . LYS A 1 172 ? -16.525 6.385 -3.520 1.00 83.69 172 LYS A C 1
ATOM 1339 O O . LYS A 1 172 ? -15.560 6.544 -2.779 1.00 83.69 172 LYS A O 1
ATOM 1344 N N . GLN A 1 173 ? -17.310 5.316 -3.482 1.00 82.50 173 GLN A N 1
ATOM 1345 C CA . GLN A 1 173 ? -17.013 4.140 -2.664 1.00 82.50 173 GLN A CA 1
ATOM 1346 C C . GLN A 1 173 ? -15.972 3.249 -3.351 1.00 82.50 173 GLN A C 1
ATOM 13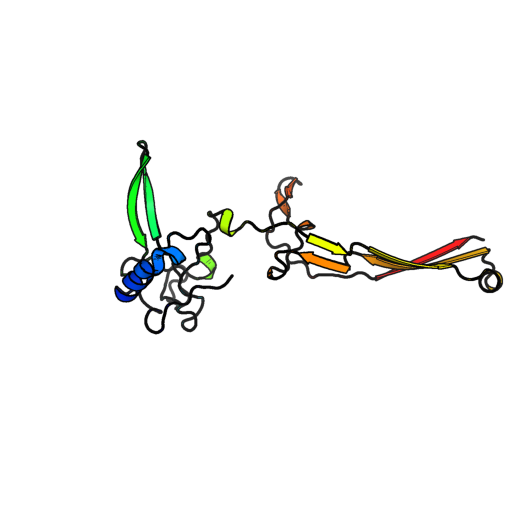48 O O . GLN A 1 173 ? -15.880 3.236 -4.577 1.00 82.50 173 GLN A O 1
ATOM 1353 N N . GLY A 1 174 ? -15.201 2.509 -2.556 1.00 79.69 174 GLY A N 1
ATOM 1354 C CA . GLY A 1 174 ? -14.174 1.582 -3.034 1.00 79.69 174 GLY A CA 1
ATOM 1355 C C . GLY A 1 174 ? -12.858 2.245 -3.441 1.00 79.69 174 GLY A C 1
ATOM 1356 O O . GLY A 1 174 ? -11.979 1.565 -3.956 1.00 79.69 174 GLY A O 1
ATOM 1357 N N . VAL A 1 175 ? -12.703 3.554 -3.215 1.00 82.31 175 VAL A N 1
ATOM 1358 C CA . VAL A 1 175 ? -11.463 4.284 -3.504 1.00 82.31 175 VAL A CA 1
ATOM 1359 C C . VAL A 1 175 ? -10.853 4.747 -2.198 1.00 82.31 175 VAL A C 1
ATOM 1361 O O . VAL A 1 175 ? -11.393 5.634 -1.543 1.00 82.31 175 VAL A O 1
ATOM 1364 N N . GLU A 1 176 ? -9.720 4.160 -1.835 1.00 79.75 176 GLU A N 1
ATOM 1365 C CA . GLU A 1 176 ? -8.954 4.570 -0.668 1.00 79.75 176 GLU A CA 1
ATOM 1366 C C . GLU A 1 176 ? -7.873 5.572 -1.083 1.00 79.75 176 GLU A C 1
ATOM 1368 O O . GLU A 1 176 ? -6.944 5.232 -1.817 1.00 79.75 176 GLU A O 1
ATOM 1373 N N . ARG A 1 177 ? -8.008 6.830 -0.647 1.00 74.88 177 ARG A N 1
ATOM 1374 C CA . ARG A 1 177 ? -7.059 7.893 -0.989 1.00 74.88 177 ARG A CA 1
ATOM 1375 C C . ARG A 1 177 ? -6.780 8.776 0.220 1.00 74.88 177 ARG A C 1
ATOM 1377 O O . ARG A 1 177 ? -7.478 9.759 0.450 1.00 74.88 177 ARG A O 1
ATOM 1384 N N . PHE A 1 178 ? -5.692 8.456 0.916 1.00 67.69 178 PHE A N 1
ATOM 1385 C CA . PHE A 1 178 ? -5.199 9.178 2.093 1.00 67.69 178 PHE A CA 1
ATOM 1386 C C . PHE A 1 178 ? -6.121 9.136 3.328 1.00 67.69 178 PHE A C 1
ATOM 1388 O O . PHE A 1 178 ? -5.930 9.952 4.230 1.00 67.69 178 PHE A O 1
ATOM 1395 N N . ASN A 1 179 ? -7.054 8.184 3.453 1.00 65.31 179 ASN A N 1
ATOM 1396 C CA . ASN A 1 179 ? -7.808 7.956 4.695 1.00 65.31 179 ASN A CA 1
ATOM 1397 C C . ASN A 1 179 ? -6.968 7.144 5.699 1.00 65.31 179 ASN A C 1
ATOM 1399 O O . ASN A 1 179 ? -7.381 6.112 6.229 1.00 65.31 179 ASN A O 1
ATOM 1403 N N . ALA A 1 180 ? -5.760 7.634 5.984 1.00 64.06 180 ALA A N 1
ATOM 1404 C CA . ALA A 1 180 ? -4.861 7.080 6.989 1.00 64.06 180 ALA A CA 1
ATOM 1405 C C . ALA A 1 180 ? -5.262 7.578 8.387 1.00 64.06 180 ALA A C 1
ATOM 1407 O O . ALA A 1 180 ? -4.536 8.324 9.045 1.00 64.06 180 ALA A O 1
ATOM 1408 N N . GLU A 1 181 ? -6.459 7.204 8.829 1.00 71.62 181 GLU A N 1
ATOM 1409 C CA . GLU A 1 181 ? -6.892 7.472 10.195 1.00 71.62 181 GLU A CA 1
ATOM 1410 C C . GLU A 1 181 ? -6.277 6.442 11.149 1.00 71.62 181 GLU A C 1
ATOM 1412 O O . GLU A 1 181 ? -6.323 5.240 10.866 1.00 71.62 181 GLU A O 1
ATOM 1417 N N . PRO A 1 182 ? -5.738 6.864 12.306 1.00 76.69 182 PRO A N 1
ATOM 1418 C CA . PRO A 1 182 ? -5.287 5.915 13.307 1.00 76.69 182 PRO A CA 1
ATOM 1419 C C . PRO A 1 182 ? -6.457 5.041 13.764 1.00 76.69 182 PRO A C 1
ATOM 1421 O O . PRO A 1 182 ? -7.594 5.500 13.907 1.00 76.69 182 PRO A O 1
ATOM 1424 N N . TRP A 1 183 ? -6.171 3.768 14.032 1.00 82.44 183 TRP A N 1
ATOM 1425 C CA . TRP A 1 183 ? -7.170 2.872 14.596 1.00 82.44 183 TRP A CA 1
ATOM 1426 C C . TRP A 1 183 ? -7.465 3.279 16.042 1.00 82.44 183 TRP A C 1
ATOM 1428 O O . TRP A 1 183 ? -6.593 3.210 16.908 1.00 82.44 183 TRP A O 1
ATOM 1438 N N . VAL A 1 184 ? -8.698 3.709 16.307 1.00 86.50 184 VAL A N 1
ATOM 1439 C CA . VAL A 1 184 ? -9.146 4.116 17.644 1.00 86.50 184 VAL A CA 1
ATOM 1440 C C . VAL A 1 184 ? -10.176 3.120 18.152 1.00 86.50 184 VAL A C 1
ATOM 1442 O O . VAL A 1 184 ? -11.198 2.894 17.506 1.00 86.50 184 VAL A O 1
ATOM 1445 N N . VAL A 1 185 ? -9.930 2.580 19.346 1.00 91.31 185 VAL A N 1
ATOM 1446 C CA . VAL A 1 185 ? -10.851 1.679 20.049 1.00 91.31 185 VAL A CA 1
ATOM 1447 C C . VAL A 1 185 ? -11.506 2.442 21.206 1.00 91.31 185 VAL A C 1
ATOM 1449 O O . VAL A 1 185 ? -10.945 2.494 22.303 1.00 91.31 185 VAL A O 1
ATOM 1452 N N . PRO A 1 186 ? -12.665 3.094 20.994 1.00 92.88 186 PRO A N 1
ATOM 1453 C CA . PRO A 1 186 ? -13.356 3.813 22.057 1.00 92.88 186 PRO A CA 1
ATOM 1454 C C . PRO A 1 186 ? -13.895 2.850 23.118 1.00 92.88 186 PRO A C 1
ATOM 1456 O O . PRO A 1 186 ? -14.434 1.790 22.792 1.00 92.88 186 PRO A O 1
ATOM 1459 N N . VAL A 1 187 ? -13.824 3.257 24.385 1.00 95.56 187 VAL A N 1
ATOM 1460 C CA . VAL A 1 187 ? -14.455 2.560 25.514 1.00 95.56 187 VAL A CA 1
ATOM 1461 C C . VAL A 1 187 ? -15.490 3.488 26.137 1.00 95.56 187 VAL A C 1
ATOM 1463 O O . VAL A 1 187 ? -15.180 4.615 26.516 1.00 95.56 187 VAL A O 1
ATOM 1466 N N . GLY A 1 188 ? -16.732 3.020 26.214 1.00 95.69 188 GLY A N 1
ATOM 1467 C CA . GLY A 1 188 ? -17.870 3.755 26.744 1.00 95.69 188 GLY A CA 1
ATOM 1468 C C . GLY A 1 188 ? -18.477 3.072 27.963 1.00 95.69 188 GLY A C 1
ATO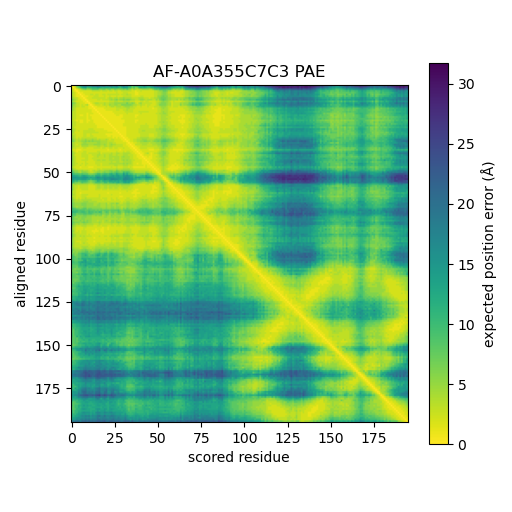M 1469 O O . GLY A 1 188 ? -18.494 1.847 28.078 1.00 95.69 188 GLY A O 1
ATOM 1470 N N . PHE A 1 189 ? -19.031 3.887 28.855 1.00 96.69 189 PHE A N 1
ATOM 1471 C CA . PHE A 1 189 ? -19.770 3.443 30.032 1.00 96.69 189 PHE A CA 1
ATOM 1472 C C . PHE A 1 189 ? -21.225 3.888 29.900 1.00 96.69 189 PHE A C 1
ATOM 1474 O O . PHE A 1 189 ? -21.506 4.986 29.417 1.00 96.69 189 PHE A O 1
ATOM 1481 N N . LYS A 1 190 ? -22.161 3.042 30.324 1.00 96.06 190 LYS A N 1
ATOM 1482 C CA . LYS A 1 190 ? -23.589 3.361 30.363 1.00 96.06 190 LYS A CA 1
ATOM 1483 C C . LYS A 1 190 ? -24.151 2.999 31.728 1.00 96.06 190 LYS A C 1
ATOM 1485 O O . LYS A 1 190 ? -23.922 1.902 32.226 1.00 96.06 190 LYS A O 1
ATOM 1490 N N . LEU A 1 191 ? -24.924 3.915 32.296 1.00 94.19 191 LEU A N 1
ATOM 1491 C CA . LEU A 1 191 ? -25.711 3.690 33.500 1.00 94.19 191 LEU A CA 1
ATOM 1492 C C . LEU A 1 191 ? -27.189 3.791 33.131 1.00 94.19 191 LEU A C 1
ATOM 1494 O O . LEU A 1 191 ? -27.603 4.757 32.493 1.00 94.19 191 LEU A O 1
ATOM 1498 N N . SER A 1 192 ? -27.984 2.799 33.509 1.00 93.62 192 SER A N 1
ATOM 1499 C CA . SER A 1 192 ? -29.434 2.820 33.335 1.00 93.62 192 SER A CA 1
ATOM 1500 C C . SER A 1 192 ? -30.093 2.481 34.658 1.00 93.62 192 SER A C 1
ATOM 1502 O O . SER A 1 192 ? -29.717 1.499 35.298 1.00 93.62 192 SER A O 1
ATOM 1504 N N . PHE A 1 193 ? -31.052 3.304 35.074 1.00 91.94 193 PHE A N 1
ATOM 1505 C CA . PHE A 1 193 ? -31.774 3.091 36.315 1.00 91.94 193 PHE A CA 1
ATOM 1506 C C . PHE A 1 193 ? -33.250 3.468 36.213 1.00 91.94 193 PHE A C 1
ATOM 1508 O O . PHE A 1 193 ? -33.631 4.296 35.386 1.00 91.94 193 PHE A O 1
ATOM 1515 N N . SER A 1 194 ? -34.067 2.863 37.076 1.00 90.94 194 SER A N 1
ATOM 1516 C CA . SER A 1 194 ? -35.462 3.250 37.300 1.00 90.94 194 SER A CA 1
ATOM 1517 C C . SER A 1 194 ? -35.775 3.351 38.790 1.00 90.94 194 SER A C 1
ATOM 1519 O O . SER A 1 194 ? -35.237 2.576 39.585 1.00 90.94 194 SER A O 1
ATOM 1521 N N . PHE A 1 195 ? -36.672 4.272 39.138 1.00 84.44 195 PHE A N 1
ATOM 1522 C CA . PHE A 1 195 ? -37.194 4.458 40.493 1.00 84.44 195 PHE A CA 1
ATOM 1523 C C . PHE A 1 195 ? -38.370 3.516 40.782 1.00 84.44 195 PHE A C 1
ATOM 1525 O O . PHE A 1 195 ? -39.122 3.183 39.833 1.00 84.44 195 PHE A O 1
#

Mean predicted aligned error: 9.18 Å

pLDDT: mean 87.33, std 8.53, range [50.81, 97.12]

Sequence (195 aa):
NQLVIPPDGLGGNPSNALRDWVVANADALIFTNNPRPVGGPTPDFGGYYNDFYTGIGAYDGTFAPGVYGYYDDSGNFILTKENLGNEGTEFRPYVMSYPWDIGEANLFDADYVKLREIALNYRVPQRASQKLGIRDLNVSVYSRNIMIWTKNAGMGIDPEKAYQSAGNGTFKQGVERFNAEPWVVPVGFKLSFSF

Radius of gyration: 27.81 Å; Cα contacts (8 Å, |Δi|>4): 362; chains: 1; bounding box: 64×33×87 Å

Solvent-accessible surface area (backbone atoms only — not comparable to full-atom values): 11393 Å² total; per-residue (Å²): 138,79,66,38,59,50,60,93,88,45,34,41,57,66,30,65,68,32,23,52,52,42,61,76,39,28,67,68,39,51,73,34,90,66,69,50,42,40,16,20,73,34,59,95,36,17,2,20,55,29,47,88,81,79,79,58,74,41,40,21,6,20,30,63,48,46,73,44,62,49,66,48,102,86,68,49,77,44,81,74,44,69,25,45,37,24,85,81,37,68,43,33,50,44,93,72,59,66,68,80,89,46,60,69,79,72,60,72,78,74,55,67,52,67,50,52,69,54,74,52,76,47,73,54,57,53,83,64,30,49,80,71,68,26,61,44,39,35,45,33,44,35,35,38,59,65,49,77,49,44,86,51,55,91,72,74,69,59,64,92,62,20,43,32,82,67,55,97,91,41,70,42,74,80,37,74,67,87,78,81,67,80,90,65,64,56,78,46,77,47,81,49,75,43,113